Protein AF-A0A934BU70-F1 (afdb_monomer_lite)

pLDDT: mean 71.13, std 19.53, range [36.84, 97.56]

Secondary structure (DSSP, 8-state):
-PPP-TTS-TTS----HHHHHHHHHHHHHHHHTSPPP--PPPPPPPPPPPPPPPP--PPS---TT-EEEESSSSTT-EEEE----------TT--PPTTPPPPGGG-S-------BTTB--------SSS----EEEEEEETTEEEEEEEEBTTTB----B--SSS--EEEEETTEEEEEE-TTS-EEE-S--SS--S-TT-EEEETTEEEE---

Structure (mmCIF, N/CA/C/O backbone):
data_AF-A0A934BU70-F1
#
_entry.id   AF-A0A934BU70-F1
#
loop_
_atom_site.group_PDB
_atom_site.id
_atom_site.type_symbol
_atom_site.label_atom_id
_atom_site.label_alt_id
_atom_site.label_comp_id
_atom_site.label_asym_id
_atom_site.label_entity_id
_atom_site.label_seq_id
_atom_site.pdbx_PDB_ins_code
_atom_site.Cartn_x
_atom_site.Cartn_y
_atom_site.Cartn_z
_atom_site.occupancy
_atom_site.B_iso_or_equiv
_atom_site.auth_seq_id
_atom_site.auth_comp_id
_atom_site.auth_asym_id
_atom_site.auth_atom_id
_atom_site.pdbx_PDB_model_num
ATOM 1 N N . MET A 1 1 ? -23.157 -52.754 123.902 1.00 48.50 1 MET A N 1
ATOM 2 C CA . MET A 1 1 ? -23.841 -51.698 123.124 1.00 48.50 1 MET A CA 1
ATOM 3 C C . MET A 1 1 ? -25.333 -51.901 123.341 1.00 48.50 1 MET A C 1
ATOM 5 O O . MET A 1 1 ? -25.738 -53.049 123.199 1.00 48.50 1 MET A O 1
ATOM 9 N N . PRO A 1 2 ? -26.125 -50.909 123.784 1.00 49.31 2 PRO A N 1
ATOM 10 C CA . PRO A 1 2 ? -27.533 -51.156 124.077 1.00 49.31 2 PRO A CA 1
ATOM 11 C C . PRO A 1 2 ? -28.266 -51.470 122.770 1.00 49.31 2 PRO A C 1
ATOM 13 O O . PRO A 1 2 ? -28.203 -50.696 121.817 1.00 49.31 2 PRO A O 1
ATOM 16 N N . THR A 1 3 ? -28.888 -52.643 122.715 1.00 53.25 3 THR A N 1
ATOM 17 C CA . THR A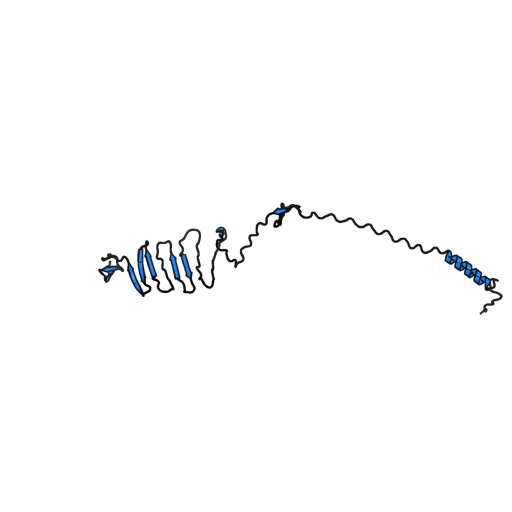 1 3 ? -29.721 -53.118 121.609 1.00 53.25 3 THR A CA 1
ATOM 18 C C . THR A 1 3 ? -31.049 -52.365 121.606 1.00 53.25 3 THR A C 1
ATOM 20 O O . THR A 1 3 ? -31.618 -52.121 122.666 1.00 53.25 3 THR A O 1
ATOM 23 N N . PHE A 1 4 ? -31.536 -51.997 120.422 1.00 52.88 4 PHE A N 1
ATOM 24 C CA . PHE A 1 4 ? -32.825 -51.330 120.231 1.00 52.88 4 PHE A CA 1
ATOM 25 C C . PHE A 1 4 ? -33.972 -52.188 120.805 1.00 52.88 4 PHE A C 1
ATOM 27 O O . PHE A 1 4 ? -34.151 -53.326 120.374 1.00 52.88 4 PHE A O 1
ATOM 34 N N . ASP A 1 5 ? -34.727 -51.661 121.776 1.00 60.06 5 ASP A N 1
ATOM 35 C CA . ASP A 1 5 ? -35.934 -52.286 122.339 1.00 60.06 5 ASP A CA 1
ATOM 36 C C . ASP A 1 5 ? -37.175 -51.648 121.699 1.00 60.06 5 ASP A C 1
ATOM 38 O O . ASP A 1 5 ? -37.468 -50.469 121.912 1.00 60.06 5 ASP A O 1
ATOM 42 N N . ALA A 1 6 ? -37.897 -52.431 120.897 1.00 58.25 6 ALA A N 1
ATOM 43 C CA . ALA A 1 6 ? -39.066 -51.973 120.150 1.00 58.25 6 ALA A CA 1
ATOM 44 C C . ALA A 1 6 ? -40.253 -51.567 121.047 1.00 58.25 6 ALA A C 1
ATOM 46 O O . ALA A 1 6 ? -41.116 -50.813 120.599 1.00 58.25 6 ALA A O 1
ATOM 47 N N . ASN A 1 7 ? -40.287 -52.022 122.305 1.00 56.72 7 ASN A N 1
ATOM 48 C CA . ASN A 1 7 ? -41.385 -51.751 123.235 1.00 56.72 7 ASN A CA 1
ATOM 49 C C . ASN A 1 7 ? -41.096 -50.581 124.188 1.00 56.72 7 ASN A C 1
ATOM 51 O O . ASN A 1 7 ? -41.999 -50.134 124.893 1.00 56.72 7 ASN A O 1
ATOM 55 N N . ASN A 1 8 ? -39.862 -50.065 124.204 1.00 59.31 8 ASN A N 1
ATOM 56 C CA . ASN A 1 8 ? -39.480 -48.897 124.995 1.00 59.31 8 ASN A CA 1
ATOM 57 C C . ASN A 1 8 ? -38.472 -48.011 124.239 1.00 59.31 8 ASN A C 1
ATOM 59 O O . ASN A 1 8 ? -37.299 -47.908 124.618 1.00 59.31 8 ASN A O 1
ATOM 63 N N . PRO A 1 9 ? -38.898 -47.376 123.134 1.00 59.12 9 PRO A N 1
ATOM 64 C CA . PRO A 1 9 ? -38.050 -46.428 122.431 1.00 59.12 9 PRO A CA 1
ATOM 65 C C . PRO A 1 9 ? -37.773 -45.238 123.353 1.00 59.12 9 PRO A C 1
ATOM 67 O O . PRO A 1 9 ? -38.682 -44.743 124.014 1.00 59.12 9 PRO A O 1
ATOM 70 N N . GLN A 1 10 ? -36.530 -44.747 123.367 1.00 56.19 10 GLN A N 1
ATOM 71 C CA . GLN A 1 10 ? -35.987 -43.727 124.291 1.00 56.19 10 GLN A CA 1
ATOM 72 C C . GLN A 1 10 ? -36.748 -42.377 124.353 1.00 56.19 10 GLN A C 1
ATOM 74 O O . GLN A 1 10 ? -36.340 -41.482 125.081 1.00 56.19 10 GLN A O 1
ATOM 79 N N . ASN A 1 11 ? -37.856 -42.232 123.620 1.00 55.94 11 ASN A N 1
ATOM 80 C CA . ASN A 1 11 ? -38.754 -41.077 123.609 1.00 55.94 11 ASN A CA 1
ATOM 81 C C . ASN A 1 11 ? -40.244 -41.445 123.821 1.00 55.94 11 ASN A C 1
ATOM 83 O O . ASN A 1 11 ? -41.129 -40.681 123.441 1.00 55.94 11 ASN A O 1
ATOM 87 N N . ASN A 1 12 ? -40.539 -42.602 124.430 1.00 59.94 12 ASN A N 1
ATOM 88 C CA . ASN A 1 12 ? -41.881 -43.009 124.879 1.00 59.94 12 ASN A CA 1
ATOM 89 C C . ASN A 1 12 ? -42.951 -43.150 123.772 1.00 59.94 12 ASN A C 1
ATOM 91 O O . ASN A 1 12 ? -44.147 -43.106 124.057 1.00 59.94 12 ASN A O 1
ATOM 95 N N . ARG A 1 13 ? -42.548 -43.315 122.505 1.00 62.56 13 ARG A N 1
ATOM 96 C CA . ARG A 1 13 ? -43.463 -43.429 121.358 1.00 62.56 13 ARG A CA 1
ATOM 97 C C . ARG A 1 13 ? -43.111 -44.657 120.524 1.00 62.56 13 ARG A C 1
ATOM 99 O O . ARG A 1 13 ? -42.085 -44.653 119.848 1.00 62.56 13 ARG A O 1
ATOM 106 N N . VAL A 1 14 ? -43.925 -45.709 120.625 1.00 65.56 14 VAL A N 1
ATOM 107 C CA . VAL A 1 14 ? -43.749 -46.956 119.863 1.00 65.56 14 VAL A CA 1
ATOM 108 C C . VAL A 1 14 ? -43.782 -46.631 118.370 1.00 65.56 14 VAL A C 1
ATOM 110 O O . VAL A 1 14 ? -44.645 -45.886 117.908 1.00 65.56 14 VAL A O 1
ATOM 113 N N . VAL A 1 15 ? -42.811 -47.153 117.618 1.00 69.88 15 VAL A N 1
ATOM 114 C CA . VAL A 1 15 ? -42.796 -47.045 116.153 1.00 69.88 15 VAL A CA 1
ATOM 115 C C . VAL A 1 15 ? -43.695 -48.150 115.608 1.00 69.88 15 VAL A C 1
ATOM 117 O O . VAL A 1 15 ? -43.225 -49.209 115.197 1.00 69.88 15 VAL A O 1
ATOM 120 N N . ASP A 1 16 ? -45.001 -47.931 115.691 1.00 75.56 16 ASP A N 1
ATOM 121 C CA . ASP A 1 16 ? -46.013 -48.818 115.126 1.00 75.56 16 ASP A CA 1
ATOM 122 C C . ASP A 1 16 ? -46.415 -48.386 113.701 1.00 75.56 16 ASP A C 1
ATOM 124 O O . ASP A 1 16 ? -45.910 -47.410 113.131 1.00 75.56 16 ASP A O 1
ATOM 128 N N . ALA A 1 17 ? -47.292 -49.172 113.073 1.00 80.69 17 ALA A N 1
ATOM 129 C CA . ALA A 1 17 ? -47.738 -48.916 111.706 1.00 80.69 17 ALA A CA 1
ATOM 130 C C . ALA A 1 17 ? -48.518 -47.595 111.573 1.00 80.69 17 ALA A C 1
ATOM 132 O O . ALA A 1 17 ? -48.503 -46.990 110.497 1.00 80.69 17 ALA A O 1
ATOM 133 N N . ASP A 1 18 ? -49.164 -47.144 112.648 1.00 82.19 18 ASP A N 1
ATOM 134 C CA . ASP A 1 18 ? -49.956 -45.915 112.666 1.00 82.19 18 ASP A CA 1
ATOM 135 C C . ASP A 1 18 ? -49.037 -44.694 112.772 1.00 82.19 18 ASP A C 1
ATOM 137 O O . ASP A 1 18 ? -49.160 -43.756 111.984 1.00 82.19 18 ASP A O 1
ATOM 141 N N . PHE A 1 19 ? -48.003 -44.767 113.616 1.00 82.81 19 PHE A N 1
ATOM 142 C CA . PHE A 1 19 ? -46.932 -43.775 113.682 1.00 82.81 19 PHE A CA 1
ATOM 143 C C . PHE A 1 19 ? -46.279 -43.546 112.313 1.00 82.81 19 PHE A C 1
ATOM 145 O O . PHE A 1 19 ? -46.069 -42.401 111.900 1.00 82.81 19 PHE A O 1
ATOM 152 N N . LEU A 1 20 ? -45.941 -44.626 111.605 1.00 84.62 20 LEU A N 1
ATOM 153 C CA . LEU A 1 20 ? -45.290 -44.534 110.297 1.00 84.62 20 LEU A CA 1
ATOM 154 C C . LEU A 1 20 ? -46.237 -43.984 109.225 1.00 84.62 20 LEU A C 1
ATOM 156 O O . LEU A 1 20 ? -45.798 -43.198 108.383 1.00 84.62 20 LEU A O 1
ATOM 160 N N . ARG A 1 21 ? -47.529 -44.334 109.276 1.00 86.81 21 ARG A N 1
ATOM 161 C CA . ARG A 1 21 ? -48.552 -43.751 108.394 1.00 86.81 21 ARG A CA 1
ATOM 162 C C . ARG A 1 21 ? -48.714 -42.254 108.617 1.00 86.81 21 ARG A C 1
ATOM 164 O O . ARG A 1 21 ? -48.755 -41.510 107.640 1.00 86.81 21 ARG A O 1
ATOM 171 N N . ASP A 1 22 ? -48.725 -41.801 109.864 1.00 89.00 22 ASP A N 1
ATOM 172 C CA . ASP A 1 22 ? -48.818 -40.375 110.176 1.00 89.00 22 ASP A CA 1
ATOM 173 C C . ASP A 1 22 ? -47.596 -39.603 109.674 1.00 89.00 22 ASP A C 1
ATOM 175 O O . ASP A 1 22 ? -47.733 -38.533 109.079 1.00 89.00 22 ASP A O 1
ATOM 179 N N . GLN A 1 23 ? -46.389 -40.154 109.849 1.00 90.38 23 GLN A N 1
ATOM 180 C CA . GLN A 1 23 ? -45.173 -39.547 109.300 1.00 90.38 23 GLN A CA 1
ATOM 181 C C . GLN A 1 23 ? -45.192 -39.499 107.767 1.00 90.38 23 GLN A C 1
ATOM 183 O O . GLN A 1 23 ? -44.801 -38.483 107.189 1.00 90.38 23 GLN A O 1
ATOM 188 N N . LEU A 1 24 ? -45.683 -40.555 107.110 1.00 92.19 24 LEU A N 1
ATOM 189 C CA . LEU A 1 24 ? -45.812 -40.605 105.655 1.00 92.19 24 LEU A CA 1
ATOM 190 C C . LEU A 1 24 ? -46.811 -39.560 105.142 1.00 92.19 24 LEU A C 1
ATOM 192 O O . LEU A 1 24 ? -46.517 -38.852 104.182 1.00 92.19 24 LEU A O 1
ATOM 196 N N . ASN A 1 25 ? -47.947 -39.397 105.822 1.00 93.06 25 ASN A N 1
ATOM 197 C CA . ASN A 1 25 ? -48.949 -38.389 105.480 1.00 93.06 25 ASN A CA 1
ATOM 198 C C . ASN A 1 25 ? -48.407 -36.964 105.661 1.00 93.06 25 ASN A C 1
ATOM 200 O O . ASN A 1 25 ? -48.608 -36.108 104.801 1.00 93.06 25 ASN A O 1
ATOM 204 N N . VAL A 1 26 ? -47.666 -36.711 106.745 1.00 93.00 26 VAL A N 1
ATOM 205 C CA . VAL A 1 26 ? -46.997 -35.419 106.969 1.00 93.00 26 VAL A CA 1
ATOM 206 C C . VAL A 1 26 ? -45.956 -35.138 105.886 1.00 93.00 26 VAL A C 1
ATOM 208 O O . VAL A 1 26 ? -45.837 -33.997 105.440 1.00 93.00 26 VAL A O 1
ATOM 211 N N . LEU A 1 27 ? -45.199 -36.148 105.456 1.00 93.06 27 LEU A N 1
ATOM 212 C CA . LEU A 1 27 ? -44.196 -35.987 104.408 1.00 93.06 27 LEU A CA 1
ATOM 213 C C . LEU A 1 27 ? -44.841 -35.717 103.046 1.00 93.06 27 LEU A C 1
ATOM 215 O O . LEU A 1 27 ? -44.422 -34.784 102.367 1.00 93.06 27 LEU A O 1
ATOM 219 N N . ASN A 1 28 ? -45.882 -36.468 102.684 1.00 93.19 28 ASN A N 1
ATOM 220 C CA . ASN A 1 28 ? -46.616 -36.263 101.435 1.00 93.19 28 ASN A CA 1
ATOM 221 C C . ASN A 1 28 ? -47.230 -34.862 101.380 1.00 93.19 28 ASN A C 1
ATOM 223 O O . ASN A 1 28 ? -46.996 -34.138 100.421 1.00 93.19 28 ASN A O 1
ATOM 227 N N . ASN A 1 29 ? -47.866 -34.409 102.466 1.00 91.69 29 ASN A N 1
ATOM 228 C CA . ASN A 1 29 ? -48.390 -33.044 102.546 1.00 91.69 29 ASN A CA 1
ATOM 229 C C . ASN A 1 29 ? -47.293 -31.978 102.398 1.00 91.69 29 ASN A C 1
ATOM 231 O O . ASN A 1 29 ? -47.532 -30.921 101.819 1.00 91.69 29 ASN A O 1
ATOM 235 N N . LYS A 1 30 ? -46.082 -32.227 102.918 1.00 91.81 30 LYS A N 1
ATOM 236 C CA . LYS A 1 30 ? -44.945 -31.315 102.728 1.00 91.81 30 LYS A CA 1
ATOM 237 C C . LYS A 1 30 ? -44.453 -31.305 101.288 1.00 91.81 30 LYS A C 1
ATOM 239 O O . LYS A 1 30 ? -44.083 -30.237 100.826 1.00 91.81 30 LYS A O 1
ATOM 244 N N . ILE A 1 31 ? -44.437 -32.457 100.618 1.00 86.94 31 ILE A N 1
ATOM 245 C CA . ILE A 1 31 ? -44.047 -32.591 99.209 1.00 86.94 31 ILE A CA 1
ATOM 246 C C . ILE A 1 31 ? -45.063 -31.881 98.311 1.00 86.94 31 ILE A C 1
ATOM 248 O O . ILE A 1 31 ? -44.659 -31.091 97.463 1.00 86.94 31 ILE A O 1
ATOM 252 N N . ASP A 1 32 ? -46.358 -32.076 98.556 1.00 87.44 32 ASP A N 1
ATOM 253 C CA . ASP A 1 32 ? -47.439 -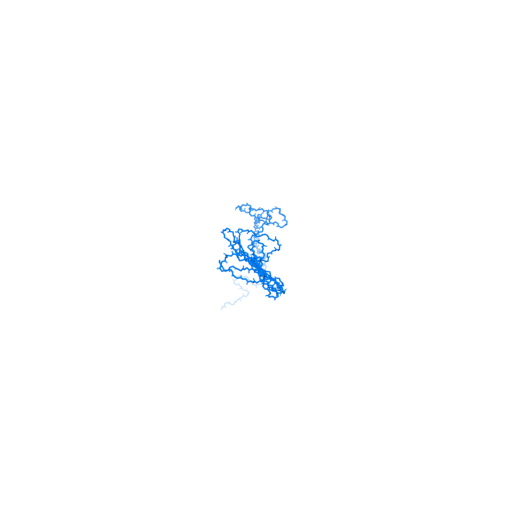31.425 97.806 1.00 87.44 32 ASP A CA 1
ATOM 254 C C . ASP A 1 32 ? -47.463 -29.904 98.023 1.00 87.44 32 ASP A C 1
ATOM 256 O O . ASP A 1 32 ? -47.890 -29.146 97.154 1.00 87.44 32 ASP A O 1
ATOM 260 N N . ALA A 1 33 ? -46.970 -29.445 99.178 1.00 85.50 33 ALA A N 1
ATOM 261 C CA . ALA A 1 33 ? -46.814 -28.030 99.492 1.00 85.50 33 ALA A CA 1
ATOM 262 C C . ALA A 1 33 ? -45.542 -27.396 98.899 1.00 85.50 33 ALA A C 1
ATOM 264 O O . ALA A 1 33 ? -45.385 -26.179 99.018 1.00 85.50 33 ALA A O 1
ATOM 265 N N . ILE A 1 34 ? -44.635 -28.166 98.278 1.00 81.62 34 ILE A N 1
ATOM 266 C CA . ILE A 1 34 ? -43.500 -27.590 97.545 1.00 81.62 34 ILE A CA 1
ATOM 267 C C . ILE A 1 34 ? -44.067 -26.942 96.274 1.00 81.62 34 ILE A C 1
ATOM 269 O O . ILE A 1 34 ? -44.572 -27.655 95.404 1.00 81.62 34 ILE A O 1
ATOM 273 N N . PRO A 1 35 ? -43.990 -25.606 96.123 1.00 77.88 35 PRO A N 1
ATOM 274 C CA . PRO A 1 35 ? -44.424 -24.956 94.897 1.00 77.88 35 PRO A CA 1
ATOM 275 C C . PRO A 1 35 ? -43.594 -25.501 93.736 1.00 77.88 35 PRO A C 1
ATOM 277 O O . PRO A 1 35 ? -42.376 -25.646 93.868 1.00 77.88 35 PRO A O 1
ATOM 280 N N . ALA A 1 36 ? -44.234 -25.788 92.600 1.00 72.62 36 ALA A N 1
ATOM 281 C CA . ALA A 1 36 ? -43.515 -26.165 91.387 1.00 72.62 36 ALA A CA 1
ATOM 282 C C . ALA A 1 36 ? -42.365 -25.167 91.138 1.00 72.62 36 ALA A C 1
ATOM 284 O O . ALA A 1 36 ? -42.565 -23.965 91.360 1.00 72.62 36 ALA A O 1
ATOM 285 N N . PRO A 1 37 ? -41.170 -25.620 90.703 1.00 63.69 37 PRO A N 1
ATOM 286 C CA . PRO A 1 37 ? -40.080 -24.704 90.409 1.00 63.69 37 PRO A CA 1
ATOM 287 C C . PRO A 1 37 ? -40.596 -23.678 89.404 1.00 63.69 37 PRO A C 1
ATOM 289 O O . PRO A 1 37 ? -41.002 -24.034 88.298 1.00 63.69 37 PRO A O 1
ATOM 292 N N . GLN A 1 38 ? -40.623 -22.406 89.804 1.00 67.94 38 GLN A N 1
ATOM 293 C CA . GLN A 1 38 ? -40.915 -21.321 88.882 1.00 67.94 38 GLN A CA 1
ATOM 294 C C . GLN A 1 38 ? -39.716 -21.221 87.943 1.00 67.94 38 GLN A C 1
ATOM 296 O O . GLN A 1 38 ? -38.754 -20.505 88.212 1.00 67.94 38 GLN A O 1
ATOM 301 N N . GLN A 1 39 ? -39.734 -22.007 86.866 1.00 63.69 39 GLN A N 1
ATOM 302 C CA . GLN A 1 39 ? -38.841 -21.796 85.742 1.00 63.69 39 GLN A CA 1
ATOM 303 C C . GLN A 1 39 ? -39.110 -20.368 85.279 1.00 63.69 39 GLN A C 1
ATOM 305 O O . GLN A 1 39 ? -40.206 -20.073 84.802 1.00 63.69 39 GLN A O 1
ATOM 310 N N . GLY A 1 40 ? -38.149 -19.471 85.520 1.00 68.25 40 GLY A N 1
ATOM 311 C CA . GLY A 1 40 ? -38.259 -18.085 85.086 1.00 68.25 40 GLY A CA 1
ATOM 312 C C . GLY A 1 40 ? -38.670 -18.075 83.620 1.00 68.25 40 GLY A C 1
ATOM 313 O O . GLY A 1 40 ? -38.127 -18.853 82.829 1.00 68.25 40 GLY A O 1
ATOM 314 N N . VAL A 1 41 ? -39.674 -17.265 83.279 1.00 76.75 41 VAL A N 1
ATOM 315 C CA . VAL A 1 41 ? -40.076 -17.106 81.881 1.00 76.75 41 VAL A CA 1
ATOM 316 C C . VAL A 1 41 ? -38.813 -16.806 81.064 1.00 76.75 41 VAL A C 1
ATOM 318 O O . VAL A 1 41 ? -38.006 -15.980 81.504 1.00 76.75 41 VAL A O 1
ATOM 321 N N . PRO A 1 42 ? -38.568 -17.505 79.938 1.00 79.50 42 PRO A N 1
ATOM 322 C CA . PRO A 1 42 ? -37.475 -17.148 79.046 1.00 79.50 42 PRO A CA 1
ATOM 323 C C . PRO A 1 42 ? -37.524 -15.643 78.784 1.00 79.50 42 PRO A C 1
ATOM 325 O O . PRO A 1 42 ? -38.603 -15.112 78.521 1.00 79.50 42 PRO A O 1
ATOM 328 N N . GLY A 1 43 ? -36.382 -14.961 78.917 1.00 79.19 43 GLY A N 1
ATOM 329 C CA . GLY A 1 43 ? -36.312 -13.525 78.656 1.00 79.19 43 GLY A CA 1
ATOM 330 C C . GLY A 1 43 ? -36.878 -13.211 77.273 1.00 79.19 43 GLY A C 1
ATOM 331 O O . GLY A 1 43 ? -36.746 -14.025 76.353 1.00 79.19 43 GLY A O 1
ATOM 332 N N . GLU A 1 44 ? -37.537 -12.061 77.137 1.00 84.38 44 GLU A N 1
ATOM 333 C CA . GLU A 1 44 ? -38.083 -11.639 75.850 1.00 84.38 44 GLU A CA 1
ATOM 334 C C . GLU A 1 44 ? -36.983 -11.686 74.787 1.00 84.38 44 GLU A C 1
ATOM 336 O O . GLU A 1 44 ? -35.832 -11.302 75.022 1.00 84.38 44 GLU A O 1
ATOM 341 N N . LYS A 1 45 ? -37.327 -12.225 73.615 1.00 83.06 45 LYS A N 1
ATOM 342 C CA . LYS A 1 45 ? -36.430 -12.207 72.464 1.00 83.06 45 LYS A CA 1
ATOM 343 C C . LYS A 1 45 ? -36.085 -10.744 72.197 1.00 83.06 45 LYS A C 1
ATOM 345 O O . LYS A 1 45 ? -36.996 -9.956 71.979 1.00 83.06 45 LYS A O 1
ATOM 350 N N . GLY A 1 46 ? -34.793 -10.411 72.209 1.00 81.69 46 GLY A N 1
ATOM 351 C CA . GLY A 1 46 ? -34.345 -9.056 71.897 1.00 81.69 46 GLY A CA 1
ATOM 352 C C . GLY A 1 46 ? -34.932 -8.577 70.569 1.00 81.69 46 GLY A C 1
ATOM 353 O O . GLY A 1 46 ? -35.096 -9.378 69.639 1.00 81.69 46 GLY A O 1
ATOM 354 N N . ASP A 1 47 ? -35.263 -7.288 70.508 1.00 85.19 47 ASP A N 1
ATOM 355 C CA . ASP A 1 47 ? -35.845 -6.674 69.321 1.00 85.19 47 ASP A CA 1
ATOM 356 C C . ASP A 1 47 ? -34.994 -6.973 68.084 1.00 85.19 47 ASP A C 1
ATOM 358 O O . ASP A 1 47 ? -33.761 -7.054 68.129 1.00 85.19 47 ASP A O 1
ATOM 362 N N . THR A 1 48 ? -35.668 -7.176 66.953 1.00 84.00 48 THR A N 1
ATOM 363 C CA . THR A 1 48 ? -34.964 -7.296 65.675 1.00 84.00 48 THR A CA 1
ATOM 364 C C . THR A 1 48 ? -34.290 -5.957 65.410 1.00 84.00 48 THR A C 1
ATOM 366 O O . THR A 1 48 ? -34.972 -4.938 65.400 1.00 84.00 48 THR A O 1
ATOM 369 N N . GLY A 1 49 ? -32.966 -5.958 65.232 1.00 84.06 49 GLY A N 1
ATOM 370 C CA . GLY A 1 49 ? -32.226 -4.732 64.943 1.00 84.06 49 GLY A CA 1
ATOM 371 C C . GLY A 1 49 ? -32.786 -4.012 63.716 1.00 84.06 49 GLY A C 1
ATOM 372 O O . GLY A 1 49 ? -33.316 -4.656 62.805 1.00 84.06 49 GLY A O 1
ATOM 373 N N . ASP A 1 50 ? -32.664 -2.685 63.705 1.00 87.12 50 ASP A N 1
ATOM 374 C CA . ASP A 1 50 ? -33.154 -1.854 62.609 1.00 87.12 50 ASP A CA 1
ATOM 375 C C . ASP A 1 50 ? -32.612 -2.342 61.261 1.00 87.12 50 ASP A C 1
ATOM 377 O O . ASP A 1 50 ? -31.432 -2.683 61.116 1.00 87.12 50 ASP A O 1
ATOM 381 N N . ALA A 1 51 ? -33.482 -2.368 60.251 1.00 82.94 51 ALA A N 1
ATOM 382 C CA . ALA A 1 51 ? -33.052 -2.636 58.889 1.00 82.94 51 ALA A CA 1
ATOM 383 C C . ALA A 1 51 ? -32.026 -1.575 58.459 1.00 82.94 51 ALA A C 1
ATOM 385 O O . ALA A 1 51 ? -32.220 -0.379 58.684 1.00 82.94 51 ALA A O 1
ATOM 386 N N . GLY A 1 52 ? -30.936 -2.010 57.821 1.00 81.81 52 GLY A N 1
ATOM 387 C CA . GLY A 1 52 ? -29.953 -1.089 57.255 1.00 81.81 52 GLY A CA 1
ATOM 388 C C . GLY A 1 52 ? -30.600 -0.124 56.257 1.00 81.81 52 GLY A C 1
ATOM 389 O O . GLY A 1 52 ? -31.578 -0.473 55.591 1.00 81.81 52 GLY A O 1
ATOM 390 N N . GLN A 1 53 ? -30.056 1.091 56.144 1.00 83.19 53 GLN A N 1
ATOM 391 C CA . GLN A 1 53 ? -30.564 2.057 55.170 1.00 83.19 53 GLN A CA 1
ATOM 392 C C . GLN A 1 53 ? -30.467 1.490 53.741 1.00 83.19 53 GLN A C 1
ATOM 394 O O . GLN A 1 53 ? -29.446 0.884 53.399 1.00 83.19 53 GLN A O 1
ATOM 399 N N . PRO A 1 54 ? -31.495 1.683 52.893 1.00 81.06 54 PRO A N 1
ATOM 400 C CA . PRO A 1 54 ? -31.425 1.305 51.488 1.00 81.06 54 PRO A CA 1
ATOM 401 C C . PRO A 1 54 ? -30.224 1.960 50.796 1.00 81.06 54 PRO A C 1
ATOM 403 O O . PRO A 1 54 ? -29.952 3.143 50.996 1.00 81.06 54 PRO A O 1
ATOM 406 N N . GLY A 1 55 ? -29.509 1.198 49.965 1.00 80.12 55 GLY A N 1
ATOM 407 C CA . GLY A 1 55 ? -28.442 1.751 49.131 1.00 80.12 55 GLY A CA 1
ATOM 408 C C . GLY A 1 55 ? -28.979 2.752 48.100 1.00 80.12 55 GLY A C 1
ATOM 409 O O . GLY A 1 55 ? -30.134 2.669 47.691 1.00 80.12 55 GLY A O 1
ATOM 410 N N . VAL A 1 56 ? -28.117 3.667 47.640 1.00 81.69 56 VAL A N 1
ATOM 411 C CA . VAL A 1 56 ? -28.457 4.768 46.708 1.00 81.69 56 VAL A CA 1
ATOM 412 C C . VAL A 1 56 ? -28.948 4.274 45.330 1.00 81.69 56 VAL A C 1
ATOM 414 O O . VAL A 1 56 ? -29.623 5.007 44.615 1.00 81.69 56 VAL A O 1
ATOM 417 N N . GLY A 1 57 ? -28.701 3.008 44.980 1.00 83.56 57 GLY A N 1
ATOM 418 C CA . GLY A 1 57 ? -29.202 2.397 43.747 1.00 83.56 57 GLY A CA 1
ATOM 419 C C . GLY A 1 57 ? -28.571 2.972 42.473 1.00 83.56 57 GLY A C 1
ATOM 420 O O . GLY A 1 57 ? -27.578 3.693 42.515 1.00 83.56 57 GLY A O 1
ATOM 421 N N . VAL A 1 58 ? -29.132 2.599 41.324 1.00 87.75 58 VAL A N 1
ATOM 422 C CA . VAL A 1 58 ? -28.743 3.095 39.993 1.00 87.75 58 VAL A CA 1
ATOM 423 C C . VAL A 1 58 ? -29.729 4.193 39.567 1.00 87.75 58 VAL A C 1
ATOM 425 O O . VAL A 1 58 ? -30.927 4.015 39.809 1.00 87.75 58 VAL A O 1
ATOM 428 N N . PRO A 1 59 ? -29.286 5.295 38.924 1.00 88.38 59 PRO A N 1
ATOM 429 C CA . PRO A 1 59 ? -30.198 6.309 38.399 1.00 88.38 59 PRO A CA 1
ATOM 430 C C . PRO A 1 59 ? -31.269 5.714 37.481 1.00 88.38 59 PRO A C 1
ATOM 432 O O . PRO A 1 59 ? -30.974 4.909 36.595 1.00 88.38 59 PRO A O 1
ATOM 435 N N . SER A 1 60 ? -32.519 6.137 37.667 1.00 88.50 60 SER A N 1
ATOM 436 C CA . SER A 1 60 ? -33.623 5.745 36.792 1.00 88.50 60 SER A CA 1
ATOM 437 C C . SER A 1 60 ? -33.410 6.247 35.354 1.00 88.50 60 SER A C 1
ATOM 439 O O . SER A 1 60 ? -32.759 7.264 35.120 1.00 88.50 60 SER A O 1
ATOM 441 N N . GLY A 1 61 ? -33.962 5.522 34.375 1.00 91.88 61 GLY A N 1
ATOM 442 C CA . GLY A 1 61 ? -33.798 5.814 32.947 1.00 91.88 61 GLY A CA 1
ATOM 443 C C . GLY A 1 61 ? -32.795 4.883 32.262 1.00 91.88 61 GLY A C 1
ATOM 444 O O . GLY A 1 61 ? -32.671 3.725 32.651 1.00 91.88 61 GLY A O 1
ATOM 445 N N . GLY A 1 62 ? -32.117 5.401 31.233 1.00 90.62 62 GLY A N 1
ATOM 446 C CA . GLY A 1 62 ? -31.186 4.646 30.393 1.00 90.62 62 GLY A CA 1
ATOM 447 C C . GLY A 1 62 ? -31.885 3.832 29.302 1.00 90.62 62 GLY A C 1
ATOM 448 O O . GLY A 1 62 ? -32.900 3.175 29.535 1.00 90.62 62 GLY A O 1
ATOM 449 N N . ALA A 1 63 ? -31.345 3.880 28.089 1.00 94.06 63 ALA A N 1
ATOM 450 C CA . ALA A 1 63 ? -31.730 2.986 27.003 1.00 94.06 63 ALA A CA 1
ATOM 451 C C . ALA A 1 63 ? -30.860 1.718 27.003 1.00 94.06 63 ALA A C 1
ATOM 453 O O . ALA A 1 63 ? -29.744 1.699 27.528 1.00 94.06 63 ALA A O 1
ATOM 454 N N . VAL A 1 64 ? -31.355 0.649 26.371 1.00 92.56 64 VAL A N 1
ATOM 455 C CA . VAL A 1 64 ? -30.566 -0.573 26.148 1.00 92.56 64 VAL A CA 1
ATOM 456 C C . VAL A 1 64 ? -29.274 -0.213 25.409 1.00 92.56 64 VAL A C 1
ATOM 458 O O . VAL A 1 64 ? -29.320 0.402 24.348 1.00 92.56 64 VAL A O 1
ATOM 461 N N . GLY A 1 65 ? -28.131 -0.616 25.968 1.00 89.12 65 GLY A N 1
ATOM 462 C CA . GLY A 1 65 ? -26.804 -0.349 25.404 1.00 89.12 65 GLY A CA 1
ATOM 463 C C . GLY A 1 65 ? -26.106 0.900 25.951 1.00 89.12 65 GLY A C 1
ATOM 464 O O . GLY A 1 65 ? -24.925 1.082 25.666 1.00 89.12 65 GLY A O 1
ATOM 465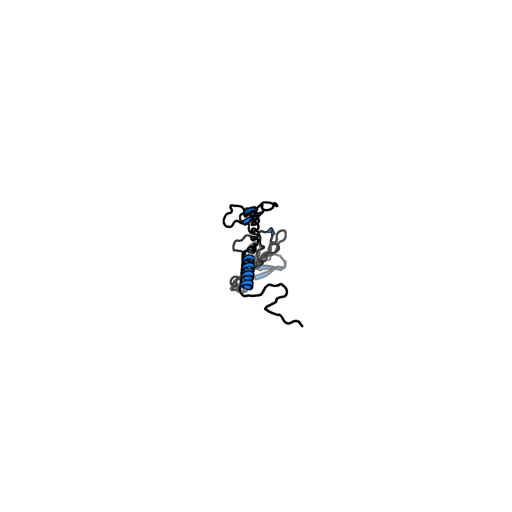 N N . GLN A 1 66 ? -26.781 1.721 26.760 1.00 94.50 66 GLN A N 1
ATOM 466 C CA . GLN A 1 66 ? -26.140 2.832 27.467 1.00 94.50 66 GLN A CA 1
ATOM 467 C C . GLN A 1 66 ? -25.372 2.349 28.701 1.00 94.50 66 GLN A C 1
ATOM 469 O O . GLN A 1 66 ? -25.677 1.306 29.283 1.00 94.50 66 GLN A O 1
ATOM 474 N N . VAL A 1 67 ? -24.370 3.127 29.105 1.00 92.62 67 VAL A N 1
ATOM 475 C CA . VAL A 1 67 ? -23.529 2.861 30.281 1.00 92.62 67 VAL A CA 1
ATOM 476 C C . VAL A 1 67 ? -23.584 4.037 31.254 1.00 92.62 67 VAL A C 1
ATOM 478 O O . VAL A 1 67 ? -23.818 5.174 30.845 1.00 92.62 67 VAL A O 1
ATOM 481 N N . LEU A 1 68 ? -23.368 3.777 32.546 1.00 92.94 68 LEU A N 1
ATOM 482 C CA . LEU A 1 68 ? -23.222 4.840 33.543 1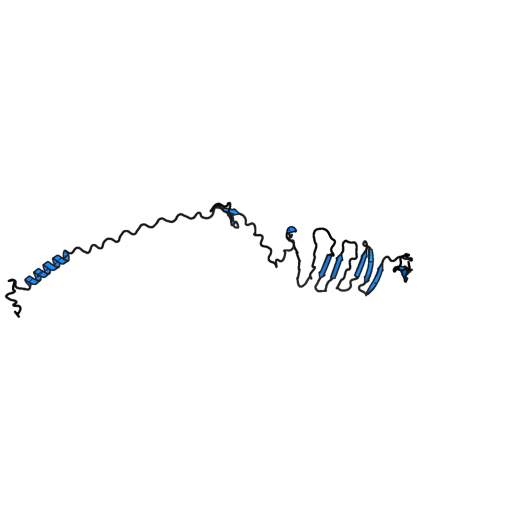.00 92.94 68 LEU A CA 1
ATOM 483 C C . LEU A 1 68 ? -21.815 5.437 33.471 1.00 92.94 68 LEU A C 1
ATOM 485 O O . LEU A 1 68 ? -20.824 4.719 33.609 1.00 92.94 68 LEU A O 1
ATOM 489 N N . ALA A 1 69 ? -21.737 6.755 33.327 1.00 92.69 69 ALA A N 1
ATOM 490 C CA . ALA A 1 69 ? -20.510 7.529 33.476 1.00 92.69 69 ALA A CA 1
ATOM 491 C C . ALA A 1 69 ? -20.647 8.509 34.647 1.00 92.69 69 ALA A C 1
ATOM 493 O O . ALA A 1 69 ? -21.747 8.970 34.951 1.00 92.69 69 ALA A O 1
ATOM 494 N N . LYS A 1 70 ? -19.531 8.849 35.306 1.00 93.06 70 LYS A N 1
ATOM 495 C CA . LYS A 1 70 ? -19.505 9.935 36.298 1.00 93.06 70 LYS A CA 1
ATOM 496 C C . LYS A 1 70 ? -19.924 11.241 35.620 1.00 93.06 70 LYS A C 1
ATOM 498 O O . LYS A 1 70 ? -19.312 11.632 34.628 1.00 93.06 70 LYS A O 1
ATOM 503 N N . ALA A 1 71 ? -20.920 11.918 36.181 1.00 91.69 71 ALA A N 1
ATOM 504 C CA . ALA A 1 71 ? -21.297 13.262 35.749 1.00 91.69 71 ALA A CA 1
ATOM 505 C C . ALA A 1 71 ? -20.373 14.323 36.363 1.00 91.69 71 ALA A C 1
ATOM 507 O O . ALA A 1 71 ? -20.086 15.343 35.738 1.00 91.69 71 ALA A O 1
ATOM 508 N N . SER A 1 72 ? -19.851 14.052 37.564 1.00 93.00 72 SER A N 1
ATOM 509 C CA . SER A 1 72 ? -18.876 14.904 38.242 1.00 93.00 72 SER A CA 1
ATOM 510 C C . SER A 1 72 ? -17.936 14.114 39.163 1.00 93.00 72 SER A C 1
ATOM 512 O O . SER A 1 72 ? -17.985 12.885 39.267 1.00 93.00 72 SER A O 1
ATOM 514 N N . GLY A 1 73 ? -17.049 14.836 39.853 1.00 93.81 73 GLY A N 1
ATOM 515 C CA . GLY A 1 73 ? -16.200 14.280 40.908 1.00 93.81 73 GLY A CA 1
ATOM 516 C C . GLY A 1 73 ? -16.963 13.875 42.174 1.00 93.81 73 GLY A C 1
ATOM 517 O O . GLY A 1 73 ? -16.398 13.167 43.001 1.00 93.81 73 GLY A O 1
ATOM 518 N N . THR A 1 74 ? -18.229 14.273 42.312 1.00 93.94 74 THR A N 1
ATOM 519 C CA . THR A 1 74 ? -19.059 13.983 43.488 1.00 93.94 74 THR A CA 1
ATOM 520 C C . THR A 1 74 ? -19.374 12.489 43.590 1.00 93.94 74 THR A C 1
ATOM 522 O O . THR A 1 74 ? -19.428 11.766 42.585 1.00 93.94 74 THR A O 1
ATOM 525 N N . ASP A 1 75 ? -19.560 12.004 44.815 1.00 91.94 75 ASP A N 1
ATOM 526 C CA . ASP A 1 75 ? -19.967 10.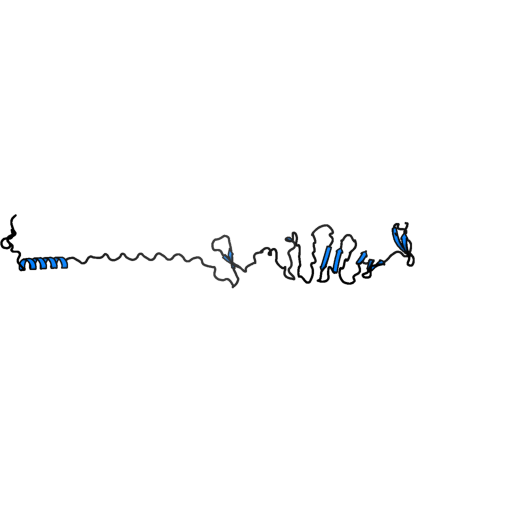624 45.060 1.00 91.94 75 ASP A CA 1
ATOM 527 C C . ASP A 1 75 ? -21.386 10.378 44.544 1.00 91.94 75 ASP A C 1
ATOM 529 O O . ASP A 1 75 ? -22.274 11.215 44.695 1.00 91.94 75 ASP A O 1
ATOM 533 N N . TYR A 1 76 ? -21.580 9.214 43.919 1.00 89.25 76 TYR A N 1
ATOM 534 C CA . TYR A 1 76 ? -22.856 8.749 43.358 1.00 89.25 76 TYR A CA 1
ATOM 535 C C . TYR A 1 76 ? -23.446 9.595 42.210 1.00 89.25 76 TYR A C 1
ATOM 537 O O . TYR A 1 76 ? -24.504 9.251 41.687 1.00 89.25 76 TYR A O 1
ATOM 545 N N . ASP A 1 77 ? -22.751 10.639 41.749 1.00 91.69 77 ASP A N 1
ATOM 546 C CA . ASP A 1 77 ? -23.194 11.481 40.634 1.00 91.69 77 ASP A CA 1
ATOM 547 C C . ASP A 1 77 ? -22.858 10.842 39.276 1.00 91.69 77 ASP A C 1
ATOM 549 O O . ASP A 1 77 ? -21.715 10.876 38.799 1.00 91.69 77 ASP A O 1
ATOM 553 N N . THR A 1 78 ? -23.858 10.200 38.672 1.00 93.62 78 THR A N 1
ATOM 554 C CA . THR A 1 78 ? -23.727 9.424 37.433 1.00 93.62 78 THR A CA 1
ATOM 555 C C . THR A 1 78 ? -24.848 9.745 36.450 1.00 93.62 78 THR A C 1
ATOM 557 O O . THR A 1 78 ? -25.968 10.056 36.852 1.00 93.62 78 THR A O 1
ATOM 560 N N . LEU A 1 79 ? -24.552 9.651 35.152 1.00 93.94 79 LEU A N 1
ATOM 561 C CA . LEU A 1 79 ? -25.530 9.787 34.074 1.00 93.94 79 LEU A CA 1
ATOM 562 C C . LEU A 1 79 ? -25.422 8.637 33.067 1.00 93.94 79 LEU A C 1
ATOM 564 O O . LEU A 1 79 ? -24.373 8.004 32.942 1.00 93.94 79 LEU A O 1
ATOM 568 N N . TRP A 1 80 ? -26.500 8.408 32.322 1.00 94.88 80 TRP A N 1
ATOM 569 C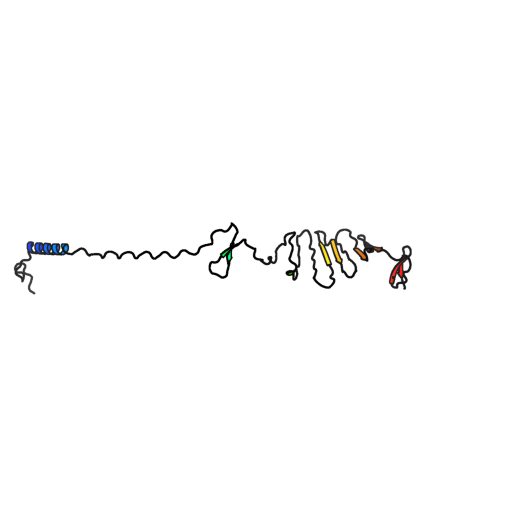 CA . TRP A 1 80 ? -26.518 7.484 31.192 1.00 94.88 80 TRP A CA 1
ATOM 570 C C . TRP A 1 80 ? -25.890 8.130 29.959 1.00 94.88 80 TRP A C 1
ATOM 572 O O . TRP A 1 80 ? -26.309 9.211 29.546 1.00 94.88 80 TRP A O 1
ATOM 582 N N . VAL A 1 81 ? -24.907 7.460 29.361 1.00 93.81 81 VAL A N 1
ATOM 583 C CA . VAL A 1 81 ? -24.259 7.897 28.119 1.00 93.81 81 VAL A CA 1
ATOM 584 C C . VAL A 1 81 ? -24.229 6.775 27.095 1.00 93.81 81 VAL A C 1
ATOM 586 O O . VAL A 1 81 ? -24.158 5.592 27.446 1.00 93.81 81 VAL A O 1
ATOM 589 N N . ASP A 1 82 ? -24.240 7.152 25.818 1.00 92.94 82 ASP A N 1
ATOM 590 C CA . ASP A 1 82 ? -23.893 6.222 24.751 1.00 92.94 82 ASP A CA 1
ATOM 591 C C . ASP A 1 82 ? -22.400 5.883 24.867 1.00 92.94 82 ASP A C 1
ATOM 593 O O . ASP A 1 82 ? -21.573 6.789 25.032 1.00 92.94 82 ASP A O 1
ATOM 597 N N . PRO A 1 83 ? -22.023 4.597 24.805 1.00 86.06 83 PRO A N 1
ATOM 598 C CA . PRO A 1 83 ? -20.628 4.208 24.914 1.00 86.06 83 PRO A CA 1
ATOM 599 C C . PRO A 1 83 ? -19.838 4.766 23.724 1.00 86.06 83 PRO A C 1
ATOM 601 O O . PRO A 1 83 ? -19.991 4.315 22.589 1.00 86.06 83 PRO A O 1
ATOM 604 N N . SER A 1 84 ? -18.950 5.728 23.976 1.00 78.44 84 SER A N 1
ATOM 605 C CA . SER A 1 84 ? -17.906 6.103 23.027 1.00 78.44 84 SER A CA 1
ATOM 606 C C . SER A 1 84 ? -16.740 5.132 23.205 1.00 78.44 84 SER A C 1
ATOM 608 O O . SER A 1 84 ? -16.146 5.021 24.278 1.00 78.44 84 SER A O 1
ATOM 610 N N . GLY A 1 85 ? -16.480 4.333 22.168 1.00 71.62 85 GLY A N 1
ATOM 611 C CA . GLY A 1 85 ? -15.490 3.260 22.209 1.00 71.62 85 GLY A CA 1
ATOM 612 C C . GLY A 1 85 ? -14.132 3.748 22.712 1.00 71.62 85 GLY A C 1
ATOM 613 O O . GLY A 1 85 ? -13.608 4.756 22.238 1.00 71.62 85 GLY A O 1
ATOM 614 N N . GLY A 1 86 ? -13.552 3.013 23.663 1.00 62.41 86 GLY A N 1
ATOM 615 C CA . GLY A 1 86 ? -12.159 3.199 24.041 1.00 62.41 86 GLY A CA 1
ATOM 616 C C . GLY A 1 86 ? -11.295 3.019 22.799 1.00 62.41 86 GLY A C 1
ATOM 617 O O . GLY A 1 86 ? -11.409 2.002 22.113 1.00 62.41 86 GLY A O 1
ATOM 618 N N . GLY A 1 87 ? -10.457 4.012 22.502 1.00 56.34 87 GLY A N 1
ATOM 619 C CA . GLY A 1 87 ? -9.408 3.920 21.494 1.00 56.34 87 GLY A CA 1
ATOM 620 C C . GLY A 1 87 ? -8.380 2.879 21.918 1.00 56.34 87 GLY A C 1
ATOM 621 O O . GLY A 1 87 ? -7.282 3.216 22.348 1.00 56.34 87 GLY A O 1
ATOM 622 N N . GLY A 1 88 ? -8.755 1.603 21.848 1.00 53.19 88 GLY A N 1
ATOM 623 C CA . GLY A 1 88 ? -7.809 0.514 21.854 1.00 53.19 88 GLY A CA 1
ATOM 624 C C . GLY A 1 88 ? -6.944 0.723 20.630 1.00 53.19 88 GLY A C 1
ATOM 625 O O . GLY A 1 88 ? -7.454 0.719 19.508 1.00 53.19 88 GLY A O 1
ATOM 626 N N . ALA A 1 89 ? -5.650 0.955 20.852 1.00 56.81 89 ALA A N 1
ATOM 627 C CA . ALA A 1 89 ? -4.662 0.759 19.811 1.00 56.81 89 ALA A CA 1
ATOM 628 C C . ALA A 1 89 ? -5.041 -0.531 19.080 1.00 56.81 89 ALA A C 1
ATOM 630 O O . ALA A 1 89 ? -5.258 -1.566 19.723 1.00 56.81 89 ALA A O 1
ATOM 631 N N . LEU A 1 90 ? -5.225 -0.433 17.761 1.00 54.44 90 LEU A N 1
ATOM 632 C CA . LEU A 1 90 ? -5.519 -1.600 16.948 1.00 54.44 90 LEU A CA 1
ATOM 633 C C . LEU A 1 90 ? -4.488 -2.671 17.330 1.00 54.44 90 LEU A C 1
ATOM 635 O O . LEU A 1 90 ? -3.302 -2.336 17.434 1.00 54.44 90 LEU A O 1
ATOM 639 N N . PRO A 1 91 ? -4.903 -3.920 17.612 1.00 48.88 91 PRO A N 1
ATOM 640 C CA . PRO A 1 91 ? -3.939 -4.971 17.895 1.00 48.88 91 PRO A CA 1
ATOM 641 C C . PRO A 1 91 ? -2.890 -4.962 16.780 1.00 48.88 91 PRO A C 1
ATOM 643 O O . PRO A 1 91 ? -3.235 -4.716 15.625 1.00 48.88 91 PRO A O 1
ATOM 646 N N . TRP A 1 92 ? -1.624 -5.241 17.105 1.00 50.12 92 TRP A N 1
ATOM 647 C CA . TRP A 1 92 ? -0.484 -5.268 16.163 1.00 50.12 92 TRP A CA 1
ATOM 648 C C . TRP A 1 92 ? -0.717 -6.162 14.917 1.00 50.12 92 TRP A C 1
ATOM 650 O O . TRP A 1 92 ? 0.078 -6.196 13.988 1.00 50.12 92 TRP A O 1
ATOM 660 N N . SER A 1 93 ? -1.842 -6.875 14.870 1.00 51.16 93 SER A N 1
ATOM 661 C CA . SER A 1 93 ? -2.346 -7.645 13.744 1.00 51.16 93 SER A CA 1
ATOM 662 C C . SER A 1 93 ? -3.830 -7.341 13.460 1.00 51.16 93 SER A C 1
ATOM 664 O O . SER A 1 93 ? -4.653 -8.252 13.356 1.00 51.16 93 SER A O 1
ATOM 666 N N . ALA A 1 94 ? -4.220 -6.072 13.357 1.00 51.31 94 ALA A N 1
ATOM 667 C CA . ALA A 1 94 ? -5.521 -5.721 12.799 1.00 51.31 94 ALA A CA 1
ATOM 668 C C . ALA A 1 94 ? -5.425 -5.742 11.272 1.00 51.31 94 ALA A C 1
ATOM 670 O O . ALA A 1 94 ? -4.719 -4.937 10.666 1.00 51.31 94 ALA A O 1
ATOM 671 N N . THR A 1 95 ? -6.166 -6.652 10.640 1.00 52.44 95 THR A N 1
ATOM 672 C CA . THR A 1 95 ? -6.517 -6.483 9.227 1.00 52.44 95 THR A CA 1
ATOM 673 C C . THR A 1 95 ? -7.249 -5.147 9.111 1.00 52.44 95 THR A C 1
ATOM 675 O O . THR A 1 95 ? -8.326 -4.995 9.685 1.00 52.44 95 THR A O 1
ATOM 678 N N . ILE A 1 96 ? -6.656 -4.160 8.434 1.00 57.84 96 ILE A N 1
ATOM 679 C CA . ILE A 1 96 ? -7.336 -2.883 8.200 1.00 57.84 96 ILE A CA 1
ATOM 680 C C . ILE A 1 96 ? -8.494 -3.152 7.228 1.00 57.84 96 ILE A C 1
ATOM 682 O O . ILE A 1 96 ? -8.241 -3.664 6.134 1.00 57.84 96 ILE A O 1
ATOM 686 N N . PRO A 1 97 ? -9.755 -2.843 7.593 1.00 52.84 97 PRO A N 1
ATOM 687 C CA . PRO A 1 97 ? -10.893 -3.059 6.709 1.00 52.84 97 PRO A CA 1
ATOM 688 C C . PRO A 1 97 ? -10.714 -2.313 5.387 1.00 52.84 97 PRO A C 1
ATOM 690 O O . PRO A 1 97 ? -10.251 -1.169 5.366 1.00 52.84 97 PRO A O 1
ATOM 693 N N . ALA A 1 98 ? -11.117 -2.941 4.281 1.00 45.09 98 ALA A N 1
ATOM 694 C CA . ALA A 1 98 ? -11.126 -2.288 2.979 1.00 45.09 98 ALA A CA 1
ATOM 695 C C . ALA A 1 98 ? -11.944 -0.983 3.053 1.00 45.09 98 ALA A C 1
ATOM 697 O O . ALA A 1 98 ? -13.120 -1.003 3.410 1.00 45.09 98 ALA A O 1
ATOM 698 N N . GLY A 1 99 ? -11.306 0.150 2.743 1.00 47.72 99 GLY A N 1
ATOM 699 C CA . GLY A 1 99 ? -11.929 1.478 2.787 1.00 47.72 99 GLY A CA 1
ATOM 700 C C . GLY A 1 99 ? -11.746 2.269 4.090 1.00 47.72 99 GLY A C 1
ATOM 701 O O . GLY A 1 99 ? -12.273 3.375 4.187 1.00 47.72 99 GLY A O 1
ATOM 702 N N . ALA A 1 100 ? -11.000 1.763 5.078 1.00 48.84 100 ALA A N 1
ATOM 703 C CA . ALA A 1 100 ? -10.698 2.531 6.287 1.00 48.84 100 ALA A CA 1
ATOM 704 C C . ALA A 1 100 ? -9.696 3.673 6.021 1.00 48.84 100 ALA A C 1
ATOM 706 O O . ALA A 1 100 ? -8.683 3.494 5.342 1.00 48.84 100 ALA A O 1
ATOM 707 N N . LEU A 1 101 ? -9.967 4.845 6.603 1.00 45.53 101 LEU A N 1
ATOM 708 C CA . LEU A 1 101 ? -9.087 6.016 6.574 1.00 45.53 101 LEU A CA 1
ATOM 709 C C . LEU A 1 101 ? -8.228 6.036 7.850 1.00 45.53 101 LEU A C 1
ATOM 711 O O . LEU A 1 101 ? -8.770 6.034 8.953 1.00 45.53 101 LEU A O 1
ATOM 715 N N . VAL A 1 102 ? -6.897 6.059 7.718 1.00 56.44 102 VAL A N 1
ATOM 716 C CA . VAL A 1 102 ? -5.960 6.156 8.858 1.00 56.44 102 VAL A CA 1
ATOM 717 C C . VAL A 1 102 ? -5.577 7.623 9.084 1.00 56.44 102 VAL A C 1
ATOM 719 O O . VAL A 1 102 ? -5.194 8.313 8.140 1.00 56.44 102 VAL A O 1
ATOM 722 N N . ASN A 1 103 ? -5.682 8.112 10.327 1.00 47.69 103 ASN A N 1
ATOM 723 C CA . ASN A 1 103 ? -5.344 9.495 10.680 1.00 47.69 103 ASN A CA 1
ATOM 724 C C . ASN A 1 103 ? -3.823 9.730 10.616 1.00 47.69 103 ASN A C 1
ATOM 726 O O . ASN A 1 103 ? -3.042 9.039 11.269 1.00 47.69 103 ASN A O 1
ATOM 730 N N . TRP A 1 104 ? -3.424 10.743 9.848 1.00 40.97 104 TRP A N 1
ATOM 731 C CA . TRP A 1 104 ? -2.045 11.045 9.461 1.00 40.97 104 TRP A CA 1
ATOM 732 C C . TRP A 1 104 ? -1.104 11.349 10.641 1.00 40.97 104 TRP A C 1
ATOM 734 O O . TRP A 1 104 ? 0.081 11.046 10.573 1.00 40.97 104 TRP A O 1
ATOM 744 N N . GLY A 1 105 ? -1.616 11.900 11.747 1.00 41.31 105 GLY A N 1
ATOM 745 C CA . GLY A 1 105 ? -0.793 12.315 12.894 1.00 41.31 105 GLY A CA 1
ATOM 746 C C . GLY A 1 105 ? -0.243 11.186 13.780 1.00 41.31 105 GLY A C 1
ATOM 747 O O . GLY A 1 105 ? 0.601 11.463 14.622 1.00 41.31 105 GLY A O 1
ATOM 748 N N . GLY A 1 106 ? -0.708 9.940 13.618 1.00 40.44 106 GLY A N 1
ATOM 749 C CA . GLY A 1 106 ? -0.266 8.779 14.414 1.00 40.44 106 GLY A CA 1
ATOM 750 C C . GLY A 1 106 ? 0.608 7.781 13.650 1.00 40.44 106 GLY A C 1
ATOM 751 O O . GLY A 1 106 ? 0.904 6.702 14.160 1.00 40.44 106 GLY A O 1
ATOM 752 N N . ILE A 1 107 ? 0.979 8.097 12.407 1.00 52.72 107 ILE A N 1
ATOM 753 C CA . ILE A 1 107 ? 1.758 7.207 11.547 1.00 52.72 107 ILE A CA 1
ATOM 754 C C . ILE A 1 107 ? 3.241 7.560 11.690 1.00 52.72 107 ILE A C 1
ATOM 756 O O . ILE A 1 107 ? 3.779 8.343 10.914 1.00 52.72 107 ILE A O 1
ATOM 760 N N . GLU A 1 108 ? 3.922 6.978 12.676 1.00 47.72 108 GLU A N 1
ATOM 761 C CA . GLU A 1 108 ? 5.380 7.147 12.811 1.00 47.72 108 GLU A CA 1
ATOM 762 C C . GLU A 1 108 ? 6.166 6.174 11.912 1.00 47.72 108 GLU A C 1
ATOM 764 O O . GLU A 1 108 ? 7.307 6.453 11.554 1.00 47.72 108 GLU A O 1
ATOM 769 N N . SER A 1 109 ? 5.557 5.068 11.462 1.00 51.75 109 SER A N 1
ATOM 770 C CA . SER A 1 109 ? 6.047 4.159 10.405 1.00 51.75 109 SER A CA 1
ATOM 771 C C . SER A 1 109 ? 4.941 3.157 10.028 1.00 51.75 109 SER A C 1
ATOM 773 O O . SER A 1 109 ? 4.902 2.055 10.569 1.00 51.75 109 SER A O 1
ATOM 775 N N . ALA A 1 110 ? 4.005 3.492 9.133 1.00 43.66 110 ALA A N 1
ATOM 776 C CA . ALA A 1 110 ? 3.044 2.488 8.655 1.00 43.66 110 ALA A CA 1
ATOM 777 C C . ALA A 1 110 ? 3.687 1.629 7.557 1.00 43.66 110 ALA A C 1
ATOM 779 O O . ALA A 1 110 ? 3.615 1.942 6.370 1.00 43.66 110 ALA A O 1
ATOM 780 N N . VAL A 1 111 ? 4.327 0.538 7.975 1.00 49.94 111 VAL A N 1
ATOM 781 C CA . VAL A 1 111 ? 4.648 -0.590 7.099 1.00 49.94 111 VAL A CA 1
ATOM 782 C C . VAL A 1 111 ? 3.352 -1.360 6.844 1.00 49.94 111 VAL A C 1
ATOM 784 O O . VAL A 1 111 ? 2.832 -2.022 7.738 1.00 49.94 111 VAL A O 1
ATOM 787 N N . PHE A 1 112 ? 2.823 -1.277 5.625 1.00 48.34 112 PHE A N 1
ATOM 788 C CA . PHE A 1 112 ? 1.718 -2.124 5.178 1.00 48.34 112 PHE A CA 1
ATOM 789 C C . PHE A 1 112 ? 2.269 -3.385 4.516 1.00 48.34 112 PHE A C 1
ATOM 791 O O . PHE A 1 112 ? 3.000 -3.312 3.529 1.00 48.34 112 PHE A O 1
ATOM 798 N N . TRP A 1 113 ? 1.902 -4.541 5.062 1.00 36.84 113 TRP A N 1
ATOM 799 C CA . TRP A 1 113 ? 2.258 -5.858 4.550 1.00 36.84 113 TRP A CA 1
ATOM 800 C C . TRP A 1 113 ? 0.963 -6.575 4.148 1.00 36.84 113 TRP A C 1
ATOM 802 O O . TRP A 1 113 ? 0.177 -6.947 5.017 1.00 36.84 113 TRP A O 1
ATOM 812 N N . CYS A 1 114 ? 0.705 -6.755 2.848 1.00 44.47 114 CYS A N 1
ATOM 813 C CA . CYS A 1 114 ? -0.322 -7.688 2.384 1.00 44.47 114 CYS A CA 1
ATOM 814 C C . CYS A 1 114 ? 0.344 -9.022 2.018 1.00 44.47 114 CYS A C 1
ATOM 816 O O . CYS A 1 114 ? 1.162 -9.088 1.104 1.00 44.47 114 CYS A O 1
ATOM 818 N N . VAL A 1 115 ? 0.001 -10.092 2.740 1.00 39.72 115 VAL A N 1
ATOM 819 C CA . VAL A 1 115 ? 0.117 -11.455 2.203 1.00 39.72 115 VAL A CA 1
ATOM 820 C C . VAL A 1 115 ? -1.293 -11.981 2.085 1.00 39.72 115 VAL A C 1
ATOM 822 O O . VAL A 1 115 ? -1.932 -12.271 3.093 1.00 39.72 115 VAL A O 1
ATOM 825 N N . ASP A 1 116 ? -1.761 -12.150 0.862 1.00 38.81 116 ASP A N 1
ATOM 826 C CA . ASP A 1 116 ? -2.489 -13.367 0.565 1.00 38.81 116 ASP A CA 1
ATOM 827 C C . ASP A 1 116 ? -1.642 -14.173 -0.422 1.00 38.81 116 ASP A C 1
ATOM 829 O O . ASP A 1 116 ? -0.835 -13.637 -1.183 1.00 38.81 116 ASP A O 1
ATOM 833 N N . SER A 1 117 ? -1.749 -15.492 -0.341 1.00 41.97 117 SER A N 1
ATOM 834 C CA . SER A 1 117 ? -0.932 -16.443 -1.095 1.00 41.97 117 SER A CA 1
ATOM 835 C C . SER A 1 117 ? -1.254 -16.480 -2.595 1.00 41.97 117 SER A C 1
ATOM 837 O O . SER A 1 117 ? -0.828 -17.411 -3.276 1.00 41.97 117 SER A O 1
ATOM 839 N N . THR A 1 118 ? -2.001 -15.502 -3.122 1.00 40.91 118 THR A N 1
ATOM 840 C CA . THR A 1 118 ? -2.463 -15.504 -4.520 1.00 40.91 118 THR A CA 1
ATOM 841 C C . THR A 1 118 ? -2.188 -14.181 -5.251 1.00 40.91 118 THR A C 1
ATOM 843 O O . THR A 1 118 ? -2.060 -14.182 -6.476 1.00 40.91 118 THR A O 1
ATOM 846 N N . SER A 1 119 ? -1.995 -13.070 -4.534 1.00 43.38 119 SER A N 1
ATOM 847 C CA . SER A 1 119 ? -1.799 -11.737 -5.122 1.00 43.38 119 SER A CA 1
ATOM 848 C C . SER A 1 119 ? -0.689 -11.025 -4.363 1.00 43.38 119 SER A C 1
ATOM 850 O O . SER A 1 119 ? -0.874 -10.549 -3.247 1.00 43.38 119 SER A O 1
ATOM 852 N N . GLY A 1 120 ? 0.519 -11.040 -4.906 1.00 46.75 120 GLY A N 1
ATOM 853 C CA . GLY A 1 120 ? 1.673 -10.714 -4.099 1.00 46.75 120 GLY A CA 1
ATOM 854 C C . GLY A 1 120 ? 1.836 -9.235 -3.736 1.00 46.75 120 GLY A C 1
ATOM 855 O O . GLY A 1 120 ? 1.253 -8.309 -4.300 1.00 46.75 120 GLY A O 1
ATOM 856 N N . ALA A 1 121 ? 2.730 -9.066 -2.772 1.00 43.84 121 ALA A N 1
ATOM 857 C CA . ALA A 1 121 ? 2.902 -7.871 -1.975 1.00 43.84 121 ALA A CA 1
ATOM 858 C C . ALA A 1 121 ? 3.486 -6.684 -2.753 1.00 43.84 121 ALA A C 1
ATOM 860 O O . ALA A 1 121 ? 4.551 -6.819 -3.360 1.00 43.84 121 ALA A O 1
ATOM 861 N N . ALA A 1 122 ? 2.845 -5.515 -2.625 1.00 49.16 122 ALA A N 1
ATOM 862 C CA . ALA A 1 122 ? 3.440 -4.214 -2.925 1.00 49.16 122 ALA A CA 1
ATOM 863 C C . ALA A 1 122 ? 3.671 -3.436 -1.620 1.00 49.16 122 ALA A C 1
ATOM 865 O O . ALA A 1 122 ? 2.723 -3.078 -0.926 1.00 49.16 122 ALA A O 1
ATOM 866 N N . PHE A 1 123 ? 4.931 -3.146 -1.317 1.00 56.31 123 PHE A N 1
ATOM 867 C CA . PHE A 1 123 ? 5.395 -2.389 -0.153 1.00 56.31 123 PHE A CA 1
ATOM 868 C C . PHE A 1 123 ? 5.631 -0.921 -0.553 1.00 56.31 123 PHE A C 1
ATOM 870 O O . PHE A 1 123 ? 6.322 -0.682 -1.538 1.00 56.31 123 PHE A O 1
ATOM 877 N N . ARG A 1 124 ? 5.036 0.062 0.148 1.00 50.84 124 ARG A N 1
ATOM 878 C CA . ARG A 1 124 ? 5.099 1.502 -0.204 1.00 50.84 124 ARG A CA 1
ATOM 879 C C . ARG A 1 124 ? 5.473 2.374 1.001 1.00 50.84 124 ARG A C 1
ATOM 881 O O . ARG A 1 124 ? 4.953 2.147 2.089 1.00 50.84 124 ARG A O 1
ATOM 888 N N . PHE A 1 125 ? 6.274 3.421 0.777 1.00 52.12 125 PHE A N 1
ATOM 889 C CA . PHE A 1 125 ? 6.625 4.453 1.765 1.00 52.12 125 PHE A CA 1
ATOM 890 C C . PHE A 1 125 ? 6.465 5.874 1.200 1.00 52.12 125 PHE A C 1
ATOM 892 O O . PHE A 1 125 ? 6.650 6.081 0.005 1.00 52.12 125 PHE A O 1
ATOM 899 N N . GLY A 1 126 ? 6.178 6.859 2.061 1.00 45.25 126 GLY A N 1
ATOM 900 C CA . GLY A 1 126 ? 6.279 8.292 1.748 1.00 45.25 126 GLY A CA 1
ATOM 901 C C . GLY A 1 126 ? 6.413 9.137 3.024 1.00 45.25 126 GLY A C 1
ATOM 902 O O . GLY A 1 126 ? 5.805 8.795 4.039 1.00 45.25 126 GLY A O 1
ATOM 903 N N . ARG A 1 127 ? 7.213 10.217 2.997 1.00 45.62 127 ARG A N 1
ATOM 904 C CA . ARG A 1 127 ? 7.379 11.174 4.118 1.00 45.62 127 ARG A CA 1
ATOM 905 C C . ARG A 1 127 ? 6.779 12.552 3.812 1.00 45.62 127 ARG A C 1
ATOM 907 O O . ARG A 1 127 ? 6.688 12.959 2.658 1.00 45.62 127 ARG A O 1
ATOM 914 N N . TYR A 1 128 ? 6.417 13.285 4.870 1.00 38.94 128 TYR A N 1
ATOM 915 C CA . TYR A 1 128 ? 6.012 14.694 4.822 1.00 38.94 128 TYR A CA 1
ATOM 916 C C . TYR A 1 128 ? 7.236 15.612 5.023 1.00 38.94 128 TYR A C 1
ATOM 918 O O . TYR A 1 128 ? 7.986 15.434 5.978 1.00 38.94 128 TYR A O 1
ATOM 926 N N . GLN A 1 129 ? 7.356 16.619 4.152 1.00 40.25 129 GLN A N 1
ATOM 927 C CA . GLN A 1 129 ? 8.321 17.736 4.119 1.00 40.25 129 GLN A CA 1
ATOM 928 C C . GLN A 1 129 ? 9.755 17.434 3.638 1.00 40.25 129 GLN A C 1
ATOM 930 O O . GLN A 1 129 ? 10.659 17.161 4.419 1.00 40.25 129 GLN A O 1
ATOM 935 N N . GLY A 1 130 ? 9.980 17.667 2.338 1.00 43.69 130 GLY A N 1
ATOM 936 C CA . GLY A 1 130 ? 11.160 18.427 1.910 1.00 43.69 130 GLY A CA 1
ATOM 937 C C . GLY A 1 130 ? 12.237 17.736 1.072 1.00 43.69 130 GLY A C 1
ATOM 938 O O . GLY A 1 130 ? 13.189 18.418 0.713 1.00 43.69 130 GLY A O 1
ATOM 939 N N . SER A 1 131 ? 12.123 16.457 0.709 1.00 46.03 131 SER A N 1
ATOM 940 C CA . SER A 1 131 ? 13.063 15.846 -0.247 1.00 46.03 131 SER A CA 1
ATOM 941 C C . SER A 1 131 ? 12.421 14.717 -1.052 1.00 46.03 131 SER A C 1
ATOM 943 O O . SER A 1 131 ? 11.530 14.030 -0.558 1.00 46.03 131 SER A O 1
ATOM 945 N N . ASN A 1 132 ? 12.863 14.582 -2.304 1.00 46.75 132 ASN A N 1
ATOM 946 C CA . ASN A 1 132 ? 12.384 13.623 -3.299 1.00 46.75 132 ASN A CA 1
ATOM 947 C C . ASN A 1 132 ? 12.846 12.204 -2.955 1.00 46.75 132 ASN A C 1
ATOM 949 O O . ASN A 1 132 ? 14.053 11.986 -2.907 1.00 46.75 132 ASN A O 1
ATOM 953 N N . ASP A 1 133 ? 11.913 11.256 -2.824 1.00 48.66 133 ASP A N 1
ATOM 954 C CA . ASP A 1 133 ? 12.246 9.836 -2.680 1.00 48.66 133 ASP A CA 1
ATOM 955 C C . ASP A 1 133 ? 11.608 8.972 -3.775 1.00 48.66 133 ASP A C 1
ATOM 957 O O . ASP A 1 133 ? 10.493 9.224 -4.245 1.00 48.66 133 ASP A O 1
ATOM 961 N N . ASP A 1 134 ? 12.362 7.930 -4.123 1.00 50.06 134 ASP A N 1
ATOM 962 C CA . ASP A 1 134 ? 12.039 6.861 -5.058 1.00 50.06 134 ASP A CA 1
ATOM 963 C C . ASP A 1 134 ? 10.818 6.050 -4.601 1.00 50.06 134 ASP A C 1
ATOM 965 O O . ASP A 1 134 ? 10.785 5.450 -3.524 1.00 50.06 134 ASP A O 1
ATOM 969 N N . PHE A 1 135 ? 9.804 5.988 -5.458 1.00 56.34 135 PHE A N 1
ATOM 970 C CA . PHE A 1 135 ? 8.598 5.193 -5.243 1.00 56.34 135 PHE A CA 1
ATOM 971 C C . PHE A 1 135 ? 8.737 3.831 -5.925 1.00 56.34 135 PHE A C 1
ATOM 973 O O . PHE A 1 135 ? 8.818 3.805 -7.147 1.00 56.34 135 PHE A O 1
ATOM 980 N N . ALA A 1 136 ? 8.728 2.727 -5.163 1.00 52.25 136 ALA A N 1
ATOM 981 C CA . ALA A 1 136 ? 8.693 1.356 -5.681 1.00 52.25 136 ALA A CA 1
ATOM 982 C C . ALA A 1 136 ? 7.308 0.718 -5.469 1.00 52.25 136 ALA A C 1
ATOM 984 O O . ALA A 1 136 ? 6.862 0.552 -4.336 1.00 52.25 136 ALA A O 1
ATOM 985 N N . VAL A 1 137 ? 6.617 0.328 -6.545 1.00 62.81 137 VAL A N 1
ATOM 986 C CA . VAL A 1 137 ? 5.410 -0.523 -6.470 1.00 62.81 137 VAL A CA 1
ATOM 987 C C . VAL A 1 137 ? 5.759 -1.884 -7.029 1.00 62.81 137 VAL A C 1
ATOM 989 O O . VAL A 1 137 ? 6.083 -1.989 -8.205 1.00 62.81 137 VAL A O 1
ATOM 992 N N . VAL A 1 138 ? 5.670 -2.914 -6.193 1.00 58.41 138 VAL A N 1
ATOM 993 C CA . VAL A 1 138 ? 5.860 -4.306 -6.604 1.00 58.41 138 VAL A CA 1
ATOM 994 C C . VAL A 1 138 ? 4.483 -4.931 -6.804 1.00 58.41 138 VAL A C 1
ATOM 996 O O . VAL A 1 138 ? 3.837 -5.315 -5.839 1.00 58.41 138 VAL A O 1
ATOM 999 N N . VAL A 1 139 ? 3.990 -5.013 -8.040 1.00 56.25 139 VAL A N 1
ATOM 1000 C CA . VAL A 1 139 ? 2.775 -5.802 -8.315 1.00 56.25 139 VAL A CA 1
ATOM 1001 C C . VAL A 1 139 ? 3.204 -7.247 -8.527 1.00 56.25 139 VAL A C 1
ATOM 1003 O O . VAL A 1 139 ? 3.808 -7.575 -9.547 1.00 56.25 139 VAL A O 1
ATOM 1006 N N . ASN A 1 140 ? 2.926 -8.106 -7.555 1.00 52.62 140 ASN A N 1
ATOM 1007 C CA . ASN A 1 140 ? 3.179 -9.537 -7.661 1.00 52.62 140 ASN A CA 1
ATOM 1008 C C . ASN A 1 140 ? 1.853 -10.271 -7.944 1.00 52.62 140 ASN A C 1
ATOM 1010 O O . ASN A 1 140 ? 0.804 -9.931 -7.403 1.00 52.62 140 ASN A O 1
ATOM 1014 N N . ASN A 1 141 ? 1.896 -11.331 -8.745 1.00 45.31 141 ASN A N 1
ATOM 1015 C CA . ASN A 1 141 ? 0.857 -12.370 -8.801 1.00 45.31 141 ASN A CA 1
ATOM 1016 C C . ASN A 1 141 ? 1.568 -13.741 -8.758 1.00 45.31 141 ASN A C 1
ATOM 1018 O O . ASN A 1 141 ? 2.796 -13.780 -8.825 1.00 45.31 141 ASN A O 1
ATOM 1022 N N . ALA A 1 142 ? 0.844 -14.860 -8.667 1.00 43.81 142 ALA A N 1
ATOM 1023 C CA . ALA A 1 142 ? 1.379 -16.230 -8.650 1.00 43.81 142 ALA A CA 1
ATOM 1024 C C . ALA A 1 142 ? 2.392 -16.557 -9.779 1.00 43.81 142 ALA A C 1
ATOM 1026 O O . ALA A 1 142 ? 3.096 -17.560 -9.693 1.00 43.81 142 ALA A O 1
ATOM 1027 N N . ALA A 1 143 ? 2.494 -15.713 -10.814 1.00 45.69 143 ALA A N 1
ATOM 1028 C CA . ALA A 1 143 ? 3.437 -15.815 -11.927 1.00 45.69 143 ALA A CA 1
ATOM 1029 C C . ALA A 1 143 ? 4.738 -14.974 -11.802 1.00 45.69 143 ALA A C 1
ATOM 1031 O O . ALA A 1 143 ? 5.571 -15.064 -12.701 1.00 45.69 143 ALA A O 1
ATOM 1032 N N . GLY A 1 144 ? 4.937 -14.176 -10.739 1.00 48.81 144 GLY A N 1
ATOM 1033 C CA . GLY A 1 144 ? 6.140 -13.342 -10.529 1.00 48.81 144 GLY A CA 1
ATOM 1034 C C . GLY A 1 144 ? 5.874 -11.834 -10.355 1.00 48.81 144 GLY A C 1
ATOM 1035 O O . GLY A 1 144 ? 4.721 -11.390 -10.334 1.00 48.81 144 GLY A O 1
ATOM 1036 N N . VAL A 1 145 ? 6.954 -11.047 -10.219 1.00 50.50 145 VAL A N 1
ATOM 1037 C CA . VAL A 1 145 ? 6.939 -9.568 -10.147 1.00 50.50 145 VAL A CA 1
ATOM 1038 C C . VAL A 1 145 ? 6.607 -9.024 -11.535 1.00 50.50 145 VAL A C 1
ATOM 1040 O O . VAL A 1 145 ? 7.427 -9.153 -12.433 1.00 50.50 145 VAL A O 1
ATOM 1043 N N . GLN A 1 146 ? 5.451 -8.404 -11.761 1.00 52.47 146 GLN A N 1
ATOM 1044 C CA . GLN A 1 146 ? 5.058 -7.976 -13.116 1.00 52.47 146 GLN A CA 1
ATOM 1045 C C . GLN A 1 146 ? 5.615 -6.608 -13.522 1.00 52.47 146 GLN A C 1
ATOM 1047 O O . GLN A 1 146 ? 5.818 -6.355 -14.707 1.00 52.47 146 GLN A O 1
ATOM 1052 N N . ALA A 1 147 ? 5.879 -5.734 -12.556 1.00 51.66 147 ALA A N 1
ATOM 1053 C CA . ALA A 1 147 ? 6.526 -4.452 -12.784 1.00 51.66 147 ALA A CA 1
ATOM 1054 C C . ALA A 1 147 ? 7.088 -3.927 -11.462 1.00 51.66 147 ALA A C 1
ATOM 1056 O O . ALA A 1 147 ? 6.363 -3.858 -10.469 1.00 51.66 147 ALA A O 1
ATOM 1057 N N . MET A 1 148 ? 8.354 -3.518 -11.467 1.00 54.00 148 MET A N 1
ATOM 1058 C CA . MET A 1 148 ? 8.863 -2.499 -10.550 1.00 54.00 148 MET A CA 1
ATOM 1059 C C . MET A 1 148 ? 8.830 -1.164 -11.284 1.00 54.00 148 MET A C 1
ATOM 1061 O O . MET A 1 148 ? 9.489 -1.017 -12.305 1.00 54.00 148 MET A O 1
ATOM 1065 N N . LEU A 1 149 ? 8.055 -0.205 -10.787 1.00 63.56 149 LEU A N 1
ATOM 1066 C CA . LEU A 1 149 ? 8.196 1.198 -11.171 1.00 63.56 149 LEU A CA 1
ATOM 1067 C C . LEU A 1 149 ? 9.092 1.847 -10.123 1.00 63.56 149 LEU A C 1
ATOM 1069 O O . LEU A 1 149 ? 8.703 1.809 -8.965 1.00 63.56 149 LEU A O 1
ATOM 1073 N N . VAL A 1 150 ? 10.238 2.407 -10.515 1.00 60.22 150 VAL A N 1
ATOM 1074 C CA . VAL A 1 150 ? 11.027 3.346 -9.699 1.00 60.22 150 VAL A CA 1
ATOM 1075 C C . VAL A 1 150 ? 10.895 4.707 -10.366 1.00 60.22 150 VAL A C 1
ATOM 1077 O O . VAL A 1 150 ? 11.290 4.857 -11.520 1.00 60.22 150 VAL A O 1
ATOM 1080 N N . ALA A 1 151 ? 10.271 5.667 -9.692 1.00 53.34 151 ALA A N 1
ATOM 1081 C CA . ALA A 1 151 ? 10.143 7.033 -10.192 1.00 53.34 151 ALA A CA 1
ATOM 1082 C C . ALA A 1 151 ? 10.811 8.000 -9.211 1.00 53.34 151 ALA A C 1
ATOM 1084 O O . ALA A 1 151 ? 10.409 8.046 -8.047 1.00 53.34 151 ALA A O 1
ATOM 1085 N N . ASN A 1 152 ? 11.785 8.774 -9.704 1.00 50.72 152 ASN A N 1
ATOM 1086 C CA . ASN A 1 152 ? 12.412 9.872 -8.975 1.00 50.72 152 ASN A CA 1
ATOM 1087 C C . ASN A 1 152 ? 11.942 11.221 -9.542 1.00 50.72 152 ASN A C 1
ATOM 1089 O O . ASN A 1 152 ? 11.975 11.460 -10.753 1.00 50.72 152 ASN A O 1
ATOM 1093 N N . ASN A 1 153 ? 11.513 12.123 -8.661 1.00 43.81 153 ASN A N 1
ATOM 1094 C CA . ASN A 1 153 ? 10.980 13.440 -9.020 1.00 43.81 153 ASN A CA 1
ATOM 1095 C C . ASN A 1 153 ? 12.049 14.458 -9.483 1.00 43.81 153 ASN A C 1
ATOM 1097 O O . ASN A 1 153 ? 11.723 15.628 -9.676 1.00 43.81 153 ASN A O 1
ATOM 1101 N N . SER A 1 154 ? 13.306 14.049 -9.694 1.00 44.19 154 SER A N 1
ATOM 1102 C CA . SER A 1 154 ? 14.345 14.882 -10.327 1.00 44.19 154 SER A CA 1
ATOM 1103 C C . SER A 1 154 ? 14.352 14.838 -11.865 1.00 44.19 154 SER A C 1
ATOM 1105 O O . SER A 1 154 ? 15.143 15.548 -12.481 1.00 44.19 154 SER A O 1
ATOM 1107 N N . GLY A 1 155 ? 13.458 14.069 -12.502 1.00 44.94 155 GLY A N 1
ATOM 1108 C CA . GLY A 1 155 ? 13.353 13.992 -13.967 1.00 44.94 155 GLY A CA 1
ATOM 1109 C C . GLY A 1 155 ? 14.086 12.810 -14.612 1.00 44.94 155 GLY A C 1
ATOM 1110 O O . GLY A 1 155 ? 14.321 12.830 -15.820 1.00 44.94 155 GLY A O 1
ATOM 1111 N N . GLU A 1 156 ? 14.414 11.765 -13.849 1.00 51.25 156 GLU A N 1
ATOM 1112 C CA . GLU A 1 156 ? 15.259 10.658 -14.305 1.00 51.25 156 GLU A CA 1
ATOM 1113 C C . GLU A 1 156 ? 14.538 9.293 -14.276 1.00 51.25 156 GLU A C 1
ATOM 1115 O O . GLU A 1 156 ? 14.044 8.834 -13.252 1.00 51.25 156 GLU A O 1
ATOM 1120 N N . ASN A 1 157 ? 14.479 8.685 -15.469 1.00 51.09 157 ASN A N 1
ATOM 1121 C CA . ASN A 1 157 ? 14.332 7.269 -15.834 1.00 51.09 157 ASN A CA 1
ATOM 1122 C C . ASN A 1 157 ? 13.471 6.342 -14.950 1.00 51.09 157 ASN A C 1
ATOM 1124 O O . ASN A 1 157 ? 13.939 5.753 -13.981 1.00 51.09 157 ASN A O 1
ATOM 1128 N N . ALA A 1 158 ? 12.261 6.041 -15.433 1.00 53.94 158 ALA A N 1
ATOM 1129 C CA . ALA A 1 158 ? 11.526 4.848 -15.026 1.00 53.94 158 ALA A CA 1
ATOM 1130 C C . ALA A 1 158 ? 12.177 3.592 -15.635 1.00 53.94 158 ALA A C 1
ATOM 1132 O O . ALA A 1 158 ? 12.222 3.452 -16.858 1.00 53.94 158 ALA A O 1
ATOM 1133 N N . VAL A 1 159 ? 12.656 2.670 -14.798 1.00 64.69 159 VAL A N 1
ATOM 1134 C CA . VAL A 1 159 ? 13.083 1.327 -15.224 1.00 64.69 159 VAL A CA 1
ATOM 1135 C C . VAL A 1 159 ? 11.978 0.346 -14.852 1.00 64.69 159 VAL A C 1
ATOM 1137 O O . VAL A 1 159 ? 11.773 0.081 -13.673 1.00 64.69 159 VAL A O 1
ATOM 1140 N N . ILE A 1 160 ? 11.260 -0.179 -15.850 1.00 64.56 160 ILE A N 1
ATOM 1141 C CA . ILE A 1 160 ? 10.233 -1.213 -15.662 1.00 64.56 160 ILE A CA 1
ATOM 1142 C C . ILE A 1 160 ? 10.899 -2.582 -15.812 1.00 64.56 160 ILE A C 1
ATOM 1144 O O . ILE A 1 160 ? 11.294 -2.957 -16.914 1.00 64.56 160 ILE A O 1
ATOM 1148 N N . LEU A 1 161 ? 11.022 -3.329 -14.713 1.00 62.75 161 LEU A N 1
ATOM 1149 C CA . LEU A 1 161 ? 11.445 -4.734 -14.729 1.00 62.75 161 LEU A CA 1
ATOM 1150 C C . LEU A 1 161 ? 10.209 -5.612 -14.527 1.00 62.75 161 LEU A C 1
ATOM 1152 O O . LEU A 1 161 ? 9.686 -5.701 -13.416 1.00 62.75 161 LEU A O 1
ATOM 1156 N N . GLY A 1 162 ? 9.714 -6.211 -15.608 1.00 50.75 162 GLY A N 1
ATOM 1157 C CA . GLY A 1 162 ? 8.663 -7.221 -15.545 1.00 50.75 162 GLY A CA 1
ATOM 1158 C C . GLY A 1 162 ? 9.245 -8.629 -15.626 1.00 50.75 162 GLY A C 1
ATOM 1159 O O . GLY A 1 162 ? 9.969 -8.956 -16.559 1.00 50.75 162 GLY A O 1
ATOM 1160 N N . SER A 1 163 ? 8.911 -9.471 -14.653 1.00 49.88 163 SER A N 1
ATOM 1161 C CA . SER A 1 163 ? 9.070 -10.927 -14.676 1.00 49.88 163 SER A CA 1
ATOM 1162 C C . SER A 1 163 ? 7.691 -11.564 -14.883 1.00 49.88 163 SER A C 1
ATOM 1164 O O . SER A 1 163 ? 6.902 -11.743 -13.958 1.00 49.88 163 SER A O 1
ATOM 1166 N N . GLY A 1 164 ? 7.379 -11.823 -16.150 1.00 45.22 164 GLY A N 1
ATOM 1167 C CA . GLY A 1 164 ? 6.129 -12.396 -16.644 1.00 45.22 164 GLY A CA 1
ATOM 1168 C C . GLY A 1 164 ? 6.184 -12.444 -18.172 1.00 45.22 164 GLY A C 1
ATOM 1169 O O . GLY A 1 164 ? 6.866 -11.621 -18.779 1.00 45.22 164 GLY A O 1
ATOM 1170 N N . SER A 1 165 ? 5.574 -13.456 -18.791 1.00 51.16 165 SER A N 1
ATOM 1171 C CA . SER A 1 165 ? 5.804 -13.822 -20.197 1.00 51.16 165 SER A CA 1
ATOM 1172 C C . SER A 1 165 ? 5.706 -12.639 -21.179 1.00 51.16 165 SER A C 1
ATOM 1174 O O . SER A 1 165 ? 4.630 -12.097 -21.405 1.00 51.16 165 SER A O 1
ATOM 1176 N N . ALA A 1 166 ? 6.852 -12.325 -21.798 1.00 57.03 166 ALA A N 1
ATOM 1177 C CA . ALA A 1 166 ? 7.085 -11.367 -22.883 1.00 57.03 166 ALA A CA 1
ATOM 1178 C C . ALA A 1 166 ? 6.765 -9.883 -22.594 1.00 57.03 166 ALA A C 1
ATOM 1180 O O . ALA A 1 166 ? 5.796 -9.322 -23.110 1.00 57.03 166 ALA A O 1
ATOM 1181 N N . HIS A 1 167 ? 7.647 -9.208 -21.850 1.00 64.06 167 HIS A N 1
ATOM 1182 C CA . HIS A 1 167 ? 7.603 -7.754 -21.661 1.00 64.06 167 HIS A CA 1
ATOM 1183 C C . HIS A 1 167 ? 8.918 -7.074 -22.068 1.00 64.06 167 HIS A C 1
ATOM 1185 O O . HIS A 1 167 ? 9.997 -7.637 -21.893 1.00 64.06 167 HIS A O 1
ATOM 1191 N N . ASP A 1 168 ? 8.810 -5.859 -22.611 1.00 77.00 168 ASP A N 1
ATOM 1192 C CA . ASP A 1 168 ? 9.944 -5.010 -22.981 1.00 77.00 168 ASP A CA 1
ATOM 1193 C C . ASP A 1 168 ? 10.389 -4.151 -21.776 1.00 77.00 168 ASP A C 1
ATOM 1195 O O . ASP A 1 168 ? 9.553 -3.692 -20.996 1.00 77.00 168 ASP A O 1
ATOM 1199 N N . VAL A 1 169 ? 11.683 -3.849 -21.657 1.00 78.56 169 VAL A N 1
ATOM 1200 C CA . VAL A 1 169 ? 12.226 -2.829 -20.741 1.00 78.56 169 VAL A CA 1
ATOM 1201 C C . VAL A 1 169 ? 12.336 -1.515 -21.501 1.00 78.56 169 VAL A C 1
ATOM 1203 O O . VAL A 1 169 ? 13.038 -1.464 -22.505 1.00 78.56 169 VAL A O 1
ATOM 1206 N N . VAL A 1 170 ? 11.678 -0.446 -21.044 1.00 76.75 170 VAL A N 1
ATOM 1207 C CA . VAL A 1 170 ? 11.624 0.841 -21.764 1.00 76.75 170 VAL A CA 1
ATOM 1208 C C . VAL A 1 170 ? 12.138 1.982 -20.890 1.00 76.75 170 VAL A C 1
ATOM 1210 O O . VAL A 1 170 ? 11.590 2.230 -19.822 1.00 76.75 170 VAL A O 1
ATOM 1213 N N . LEU A 1 171 ? 13.131 2.725 -21.381 1.00 82.50 171 LEU A N 1
ATOM 1214 C CA . LEU A 1 171 ? 13.598 3.990 -20.812 1.00 82.50 171 LEU A CA 1
ATOM 1215 C C . LEU A 1 171 ? 12.971 5.160 -21.576 1.00 82.50 171 LEU A C 1
ATOM 1217 O O . LEU A 1 171 ? 12.995 5.202 -22.812 1.00 82.50 171 LEU A O 1
ATOM 1221 N N . ARG A 1 172 ? 12.417 6.130 -20.843 1.00 74.69 172 ARG A N 1
ATOM 1222 C CA . ARG A 1 172 ? 11.752 7.314 -21.405 1.00 74.69 172 ARG A CA 1
ATOM 1223 C C . ARG A 1 172 ? 12.302 8.591 -20.783 1.00 74.69 172 ARG A C 1
ATOM 1225 O O . ARG A 1 172 ? 12.574 8.619 -19.589 1.00 74.69 172 ARG A O 1
ATOM 1232 N N . THR A 1 173 ? 12.358 9.667 -21.565 1.00 76.69 173 THR A N 1
ATOM 1233 C CA . THR A 1 173 ? 12.587 11.032 -21.063 1.00 76.69 173 THR A CA 1
ATOM 1234 C C . THR A 1 173 ? 11.581 11.989 -21.691 1.00 76.69 173 THR A C 1
ATOM 1236 O O . THR A 1 173 ? 11.280 11.884 -22.881 1.00 76.69 173 THR A O 1
ATOM 1239 N N . SER A 1 174 ? 11.010 12.900 -20.895 1.00 78.38 174 SER A N 1
ATOM 1240 C CA . SER A 1 174 ? 9.984 13.863 -21.344 1.00 78.38 174 SER A CA 1
ATOM 1241 C C . SER A 1 174 ? 8.823 13.214 -22.115 1.00 78.38 174 SER A C 1
ATOM 1243 O O . SER A 1 174 ? 8.401 13.706 -23.158 1.00 78.38 174 SER A O 1
ATOM 1245 N N . ASN A 1 175 ? 8.330 12.069 -21.630 1.00 69.31 175 ASN A N 1
ATOM 1246 C CA . ASN A 1 175 ? 7.301 11.236 -22.273 1.00 69.31 175 ASN A CA 1
ATOM 1247 C C . ASN A 1 175 ? 7.672 10.625 -23.638 1.00 69.31 175 ASN A C 1
ATOM 1249 O O . ASN A 1 175 ? 6.838 9.926 -24.214 1.00 69.31 175 ASN A O 1
ATOM 1253 N N . ALA A 1 176 ? 8.902 10.788 -24.126 1.00 75.88 176 ALA A N 1
ATOM 1254 C CA . ALA A 1 176 ? 9.408 10.130 -25.328 1.00 75.88 176 ALA A CA 1
ATOM 1255 C C . ALA A 1 176 ? 10.210 8.871 -24.968 1.00 75.88 176 ALA A C 1
ATOM 1257 O O . ALA A 1 176 ? 10.998 8.873 -24.024 1.00 75.88 176 ALA A O 1
ATOM 1258 N N . GLU A 1 177 ? 10.026 7.793 -25.727 1.00 85.31 177 GLU A N 1
ATOM 1259 C CA . GLU A 1 177 ? 10.878 6.604 -25.635 1.00 85.31 177 GLU A CA 1
ATOM 1260 C C . GLU A 1 177 ? 12.301 6.936 -26.093 1.00 85.31 177 GLU A C 1
ATOM 1262 O O . GLU A 1 177 ? 12.479 7.680 -27.063 1.00 85.31 177 GLU A O 1
ATOM 1267 N N . ARG A 1 178 ? 13.310 6.398 -25.400 1.00 88.38 178 ARG A N 1
ATOM 1268 C CA . ARG A 1 178 ? 14.735 6.579 -25.734 1.00 88.38 178 ARG A CA 1
ATOM 1269 C C . ARG A 1 178 ? 15.447 5.262 -25.999 1.00 88.38 178 ARG A C 1
ATOM 1271 O O . ARG A 1 178 ? 16.228 5.174 -26.942 1.00 88.38 178 ARG A O 1
ATOM 1278 N N . LEU A 1 179 ? 15.176 4.253 -25.179 1.00 90.44 179 LEU A N 1
ATOM 1279 C CA . LEU A 1 179 ? 15.751 2.920 -25.308 1.00 90.44 179 LEU A CA 1
ATOM 1280 C C . LEU A 1 179 ? 14.709 1.880 -24.926 1.00 90.44 179 LEU A C 1
ATOM 1282 O O . LEU A 1 179 ? 14.020 2.035 -23.919 1.00 90.44 179 LEU A O 1
ATOM 1286 N N . ARG A 1 180 ? 14.641 0.801 -25.694 1.00 86.44 180 ARG A N 1
ATOM 1287 C CA . ARG A 1 180 ? 13.836 -0.373 -25.396 1.00 86.44 180 ARG A CA 1
ATOM 1288 C C . ARG A 1 180 ? 14.667 -1.638 -25.556 1.00 86.44 180 ARG A C 1
ATOM 1290 O O . ARG A 1 180 ? 15.261 -1.844 -26.608 1.00 86.44 180 ARG A O 1
ATOM 1297 N N . VAL A 1 181 ? 14.668 -2.497 -24.544 1.00 88.62 181 VAL A N 1
ATOM 1298 C CA . VAL A 1 181 ? 15.068 -3.902 -24.683 1.00 88.62 181 VAL A CA 1
ATOM 1299 C C . VAL A 1 181 ? 13.790 -4.700 -24.840 1.00 88.62 181 VAL A C 1
ATOM 1301 O O . VAL A 1 181 ? 12.961 -4.736 -23.938 1.00 88.62 181 VAL A O 1
ATOM 1304 N N . ARG A 1 182 ? 13.590 -5.277 -26.013 1.00 84.75 182 ARG A N 1
ATOM 1305 C CA . ARG A 1 182 ? 12.390 -6.022 -26.351 1.00 84.75 182 ARG A CA 1
ATOM 1306 C C . ARG A 1 182 ? 12.395 -7.395 -25.688 1.00 84.75 182 ARG A C 1
ATOM 1308 O O . ARG A 1 182 ? 13.451 -7.958 -25.410 1.00 84.75 182 ARG A O 1
ATOM 1315 N N . ALA A 1 183 ? 11.211 -7.959 -25.501 1.00 76.88 183 ALA A N 1
ATOM 1316 C CA . ALA A 1 183 ? 11.005 -9.301 -24.971 1.00 76.88 183 ALA A CA 1
ATOM 1317 C C . ALA A 1 183 ? 11.686 -10.403 -25.804 1.00 76.88 183 ALA A C 1
ATOM 1319 O O . ALA A 1 183 ? 12.006 -11.465 -25.278 1.00 76.88 183 ALA A O 1
ATOM 1320 N N . ASP A 1 184 ? 11.910 -10.154 -27.097 1.00 82.69 184 ASP A N 1
ATOM 1321 C CA . ASP A 1 184 ? 12.648 -11.031 -28.014 1.00 82.69 184 ASP A CA 1
ATOM 1322 C C . ASP A 1 184 ? 14.178 -10.823 -27.958 1.00 82.69 184 ASP A C 1
ATOM 1324 O O . ASP A 1 184 ? 14.918 -11.459 -28.706 1.00 82.69 184 ASP A O 1
ATOM 1328 N N . GLY A 1 185 ? 14.658 -9.944 -27.069 1.00 82.25 185 GLY A N 1
ATOM 1329 C CA . GLY A 1 185 ? 16.066 -9.596 -26.883 1.00 82.25 185 GLY A CA 1
ATOM 1330 C C . GLY A 1 185 ? 16.568 -8.455 -27.776 1.00 82.25 185 GLY A C 1
ATOM 1331 O O . GLY A 1 185 ? 17.717 -8.038 -27.629 1.00 82.25 185 GLY A O 1
ATOM 1332 N N . GLY A 1 186 ? 15.742 -7.922 -28.685 1.00 89.81 186 GLY A N 1
ATOM 1333 C CA . GLY A 1 186 ? 16.135 -6.808 -29.549 1.00 89.81 186 GLY A CA 1
ATOM 1334 C C . GLY A 1 186 ? 16.350 -5.506 -28.772 1.00 89.81 186 GLY A C 1
ATOM 1335 O O . GLY A 1 186 ? 15.533 -5.141 -27.935 1.00 89.81 186 GLY A O 1
ATOM 1336 N N . ILE A 1 187 ? 17.414 -4.758 -29.071 1.00 93.00 187 ILE A N 1
ATOM 1337 C CA . ILE A 1 187 ? 17.656 -3.432 -28.482 1.00 93.00 187 ILE A CA 1
ATOM 1338 C C . ILE A 1 187 ? 17.290 -2.355 -29.504 1.00 93.00 187 ILE A C 1
ATOM 1340 O O . ILE A 1 187 ? 17.801 -2.357 -30.623 1.00 93.00 187 ILE A O 1
ATOM 1344 N N . VAL A 1 188 ? 16.420 -1.422 -29.120 1.00 92.06 188 VAL A N 1
ATOM 1345 C CA . VAL A 1 188 ? 15.963 -0.310 -29.962 1.00 92.06 188 VAL A CA 1
ATOM 1346 C C . VAL A 1 188 ? 16.322 1.010 -29.292 1.00 92.06 188 VAL A C 1
ATOM 1348 O O . VAL A 1 188 ? 15.881 1.280 -28.179 1.00 92.06 188 VAL A O 1
ATOM 1351 N N . LEU A 1 189 ? 17.097 1.846 -29.982 1.00 93.94 189 LEU A N 1
ATOM 1352 C CA . LEU A 1 189 ? 17.345 3.240 -29.610 1.00 93.94 189 LEU A CA 1
ATOM 1353 C C . LEU A 1 189 ? 16.452 4.141 -30.466 1.00 93.94 189 LEU A C 1
ATOM 1355 O O . LEU A 1 189 ? 16.466 4.044 -31.693 1.00 93.94 189 LEU A O 1
ATOM 1359 N N . THR A 1 190 ? 15.676 5.018 -29.837 1.00 91.25 190 THR A N 1
ATOM 1360 C CA . THR A 1 190 ? 14.705 5.883 -30.521 1.00 91.25 190 THR A CA 1
ATOM 1361 C C . THR A 1 190 ? 15.095 7.354 -30.425 1.00 91.25 190 THR A C 1
ATOM 1363 O O . THR A 1 190 ? 15.585 7.829 -29.402 1.00 91.25 190 THR A O 1
ATOM 1366 N N . GLY A 1 191 ? 14.848 8.100 -31.507 1.00 91.69 191 GLY A N 1
ATOM 1367 C CA . GLY A 1 191 ? 15.148 9.534 -31.571 1.00 91.69 191 GLY A CA 1
ATOM 1368 C C . GLY A 1 191 ? 16.641 9.867 -31.660 1.00 91.69 191 GLY A C 1
ATOM 1369 O O . GLY A 1 191 ? 17.041 10.930 -31.192 1.00 91.69 191 GLY A O 1
ATOM 1370 N N . LEU A 1 192 ? 17.458 8.971 -32.228 1.00 95.06 192 LEU A N 1
ATOM 1371 C CA . LEU A 1 192 ? 18.853 9.271 -32.564 1.00 95.06 192 LEU A CA 1
ATOM 1372 C C . LEU A 1 192 ? 18.921 10.339 -33.678 1.00 95.06 192 LEU A C 1
ATOM 1374 O O . LEU A 1 192 ? 18.104 10.277 -34.602 1.00 95.06 192 LEU A O 1
ATOM 1378 N N . PRO A 1 193 ? 19.882 11.282 -33.634 1.00 96.31 193 PRO A N 1
ATOM 1379 C CA . PRO A 1 193 ? 20.132 12.215 -34.734 1.00 96.31 193 PRO A CA 1
ATOM 1380 C C . PRO A 1 193 ? 20.407 11.487 -36.056 1.00 96.31 193 PRO A C 1
ATOM 1382 O O . PRO A 1 193 ? 21.012 10.415 -36.052 1.00 96.31 193 PRO A O 1
ATOM 1385 N N . ALA A 1 194 ? 19.969 12.072 -37.174 1.00 96.62 194 ALA A N 1
ATOM 1386 C CA . ALA A 1 194 ? 20.209 11.536 -38.520 1.00 96.62 194 ALA A CA 1
ATOM 1387 C C . ALA A 1 194 ? 21.557 11.984 -39.126 1.00 96.62 194 ALA A C 1
ATOM 1389 O O . ALA A 1 194 ? 21.981 11.470 -40.158 1.00 96.62 194 ALA A O 1
ATOM 1390 N N . GLU A 1 195 ? 22.217 12.940 -38.476 1.00 96.69 195 GLU A N 1
ATOM 1391 C CA . GLU A 1 195 ? 23.513 13.519 -38.834 1.00 96.69 195 GLU A CA 1
ATOM 1392 C C . GLU A 1 195 ? 24.377 13.599 -37.567 1.00 96.69 195 GLU A C 1
ATOM 1394 O O . GLU A 1 195 ? 23.850 13.453 -36.458 1.00 96.69 195 GLU A O 1
ATOM 1399 N N . ASP A 1 196 ? 25.688 13.804 -37.718 1.00 96.19 196 ASP A N 1
ATOM 1400 C CA . ASP A 1 196 ? 26.598 13.909 -36.577 1.00 96.19 196 ASP A CA 1
ATOM 1401 C C . ASP A 1 196 ? 26.181 15.092 -35.678 1.00 96.19 196 ASP A C 1
ATOM 1403 O O . ASP A 1 196 ? 26.144 16.232 -36.143 1.00 96.19 196 ASP A O 1
ATOM 1407 N N . PRO A 1 197 ? 25.849 14.856 -34.396 1.00 96.81 197 PRO A N 1
ATOM 1408 C CA . PRO A 1 197 ? 25.446 15.922 -33.490 1.00 96.81 197 PRO A CA 1
ATOM 1409 C C . PRO A 1 197 ? 26.592 16.860 -33.079 1.00 96.81 197 PRO A C 1
ATOM 1411 O O . PRO A 1 197 ? 26.304 17.867 -32.437 1.00 96.81 197 PRO A O 1
ATOM 1414 N N . HIS A 1 198 ? 27.857 16.548 -33.400 1.00 95.75 198 HIS A N 1
ATOM 1415 C CA . HIS A 1 198 ? 29.040 17.262 -32.890 1.00 95.75 198 HIS A CA 1
ATOM 1416 C C . HIS A 1 198 ? 29.069 17.309 -31.352 1.00 95.75 198 HIS A C 1
ATOM 1418 O O . HIS A 1 198 ? 29.356 18.323 -30.714 1.00 95.75 198 HIS A O 1
ATOM 1424 N N . VAL A 1 199 ? 28.698 16.181 -30.737 1.00 97.31 199 VAL A N 1
ATOM 1425 C CA . VAL A 1 199 ? 28.685 15.987 -29.285 1.00 97.31 199 VAL A CA 1
ATOM 1426 C C . VAL A 1 199 ? 29.465 14.720 -28.987 1.00 97.31 199 VAL A C 1
ATOM 1428 O O . VAL A 1 199 ? 28.972 13.612 -29.194 1.00 97.31 199 VAL A O 1
ATOM 1431 N N . SER A 1 200 ? 30.689 14.885 -28.489 1.00 97.25 200 SER A N 1
ATOM 1432 C CA . SER A 1 200 ? 31.615 13.774 -28.263 1.00 97.25 200 SER A CA 1
ATOM 1433 C C . SER A 1 200 ? 30.980 12.656 -27.429 1.00 97.25 200 SER A C 1
ATOM 1435 O O . SER A 1 200 ? 30.439 12.892 -26.347 1.00 97.25 200 SER A O 1
ATOM 1437 N N . GLY A 1 201 ? 31.021 11.430 -27.953 1.00 95.62 201 GLY A N 1
ATOM 1438 C CA . GLY A 1 201 ? 30.459 10.240 -27.313 1.00 95.62 201 GLY A CA 1
ATOM 1439 C C . GLY A 1 201 ? 28.956 10.025 -27.530 1.00 95.62 201 GLY A C 1
ATOM 1440 O O . GLY A 1 201 ? 28.440 8.980 -27.130 1.00 95.62 201 GLY A O 1
ATOM 1441 N N . GLN A 1 202 ? 28.239 10.950 -28.178 1.00 96.75 202 GLN A N 1
ATOM 1442 C CA . GLN A 1 202 ? 26.816 10.773 -28.467 1.00 96.75 202 GLN A CA 1
ATOM 1443 C C . GLN A 1 202 ? 26.595 9.792 -29.627 1.00 96.75 202 GLN A C 1
ATOM 1445 O O . GLN A 1 202 ? 27.248 9.867 -30.669 1.00 96.75 202 GLN A O 1
ATOM 1450 N N . LEU A 1 203 ? 25.624 8.889 -29.460 1.00 96.88 203 LEU A N 1
ATOM 1451 C CA . LEU A 1 203 ? 25.176 7.988 -30.520 1.00 96.88 203 LEU A CA 1
ATOM 1452 C C . LEU A 1 203 ? 24.282 8.709 -31.536 1.00 96.88 203 LEU A C 1
ATOM 1454 O O . LEU A 1 203 ? 23.404 9.489 -31.158 1.00 96.88 203 LEU A O 1
ATOM 1458 N N . TRP A 1 204 ? 24.458 8.389 -32.816 1.00 96.75 204 TRP A N 1
ATOM 1459 C CA . TRP A 1 204 ? 23.634 8.888 -33.919 1.00 96.75 204 TRP A CA 1
ATOM 1460 C C . TRP A 1 204 ? 23.485 7.842 -35.031 1.00 96.75 204 TRP A C 1
ATOM 1462 O O . TRP A 1 204 ? 24.222 6.855 -35.079 1.00 96.75 204 TRP A O 1
ATOM 1472 N N . ASN A 1 205 ? 22.493 8.021 -35.901 1.00 96.50 205 ASN A N 1
ATOM 1473 C CA . ASN A 1 205 ? 22.146 7.078 -36.958 1.00 96.50 205 ASN A CA 1
ATOM 1474 C C . ASN A 1 205 ? 22.383 7.692 -38.342 1.00 96.50 205 ASN A C 1
ATOM 1476 O O . ASN A 1 205 ? 21.611 8.534 -38.789 1.00 96.50 205 ASN A O 1
ATOM 1480 N N . ASN A 1 206 ? 23.391 7.195 -39.056 1.00 95.88 206 ASN A N 1
ATOM 1481 C CA . ASN A 1 206 ? 23.641 7.554 -40.446 1.00 95.88 206 ASN A CA 1
ATOM 1482 C C . ASN A 1 206 ? 22.958 6.545 -41.371 1.00 95.88 206 ASN A C 1
ATOM 1484 O O . ASN A 1 206 ? 23.535 5.500 -41.678 1.00 95.88 206 ASN A O 1
ATOM 1488 N N . ALA A 1 207 ? 21.718 6.825 -41.776 1.00 93.62 207 ALA A N 1
ATOM 1489 C CA . ALA A 1 207 ? 20.978 6.006 -42.742 1.00 93.62 207 ALA A CA 1
ATOM 1490 C C . ALA A 1 207 ? 20.987 4.481 -42.446 1.00 93.62 207 ALA A C 1
ATOM 1492 O O . ALA A 1 207 ? 21.025 3.661 -43.361 1.00 93.62 207 ALA A O 1
ATOM 1493 N N . GLY A 1 208 ? 20.944 4.093 -41.166 1.00 92.12 208 GLY A N 1
ATOM 1494 C CA . GLY A 1 208 ? 20.938 2.698 -40.705 1.00 92.12 208 GLY A CA 1
ATOM 1495 C C . GLY A 1 208 ? 22.243 2.231 -40.056 1.00 92.12 208 GLY A C 1
ATOM 1496 O O . GLY A 1 208 ? 22.265 1.150 -39.469 1.00 92.12 208 GLY A O 1
ATOM 1497 N N . VAL A 1 209 ? 23.315 3.026 -40.115 1.00 94.81 209 VAL A N 1
ATOM 1498 C CA . VAL A 1 209 ? 24.573 2.746 -39.412 1.00 94.81 209 VAL A CA 1
ATOM 1499 C C . VAL A 1 209 ? 24.607 3.520 -38.098 1.00 94.81 209 VAL A C 1
ATOM 1501 O O . VAL A 1 209 ? 24.535 4.750 -38.084 1.00 94.81 209 VAL A O 1
ATOM 1504 N N . LEU A 1 210 ? 24.749 2.799 -36.986 1.00 96.25 210 LEU A N 1
ATOM 1505 C CA . LEU A 1 210 ? 24.958 3.403 -35.674 1.00 96.25 210 LEU A CA 1
ATOM 1506 C C . LEU A 1 210 ? 26.401 3.903 -35.563 1.00 96.25 210 LEU A C 1
ATOM 1508 O O . LEU A 1 210 ? 27.344 3.133 -35.733 1.00 96.25 210 LEU A O 1
ATOM 1512 N N . ASN A 1 211 ? 26.558 5.184 -35.254 1.00 96.75 211 ASN A N 1
ATOM 1513 C CA . ASN A 1 211 ? 27.847 5.850 -35.118 1.00 96.75 211 ASN A CA 1
ATOM 1514 C C . ASN A 1 211 ? 27.969 6.504 -33.736 1.00 96.75 211 ASN A C 1
ATOM 1516 O O . ASN A 1 211 ? 26.967 6.793 -33.080 1.00 96.75 211 ASN A O 1
ATOM 1520 N N . VAL A 1 212 ? 29.210 6.758 -33.318 1.00 97.56 212 VAL A N 1
ATOM 1521 C CA . VAL A 1 212 ? 29.553 7.566 -32.139 1.00 97.56 212 VAL A CA 1
ATOM 1522 C C . VAL A 1 212 ? 30.179 8.859 -32.653 1.00 97.56 212 VAL A C 1
ATOM 1524 O O . VAL A 1 212 ? 31.140 8.807 -33.419 1.00 97.56 212 VAL A O 1
ATOM 1527 N N . SER A 1 213 ? 29.634 10.008 -32.266 1.00 97.06 213 SER A N 1
ATOM 1528 C CA . SER A 1 213 ? 30.203 11.315 -32.604 1.00 97.06 213 SER A CA 1
ATOM 1529 C C . SER A 1 213 ? 31.558 11.509 -31.918 1.00 97.06 213 SER A C 1
ATOM 1531 O O . SER A 1 213 ? 31.723 11.170 -30.741 1.00 97.06 213 SER A O 1
ATOM 1533 N N . ALA A 1 214 ? 32.535 12.059 -32.639 1.00 96.00 214 ALA A N 1
ATOM 1534 C CA . ALA A 1 214 ? 33.856 12.365 -32.085 1.00 96.00 214 ALA A CA 1
ATOM 1535 C C . ALA A 1 214 ? 33.883 13.684 -31.285 1.00 96.00 214 ALA A C 1
ATOM 1537 O O . ALA A 1 214 ? 34.787 13.877 -30.466 1.00 96.00 214 ALA A O 1
ATOM 1538 N N . GLY A 1 215 ? 32.865 14.536 -31.451 1.00 89.19 215 GLY A N 1
ATOM 1539 C CA . GLY A 1 215 ? 32.871 15.937 -31.021 1.00 89.19 215 GLY A CA 1
ATOM 1540 C C . GLY A 1 215 ? 33.017 16.877 -32.204 1.00 89.19 215 GLY A C 1
ATOM 1541 O O . GLY A 1 215 ? 33.865 16.602 -33.079 1.00 89.19 215 GLY A O 1
#

Sequence (215 aa):
MPTFDANNPQNNRVVDADFLRDQLNVLNNKIDAIPAPQQGVPGEKGDTGDAGQPGVGVPSGGAVGQVLAKASGTDYDTLWVDPSGGGGALPWSATIPAGALVNWGGIESAVFWCVDSTSGAAFRFGRYQGSNDDFAVVVNNAAGVQAMLVANNSGENAVILGSGSAHDVVLRTSNAERLRVRADGGIVLTGLPAEDPHVSGQLWNNAGVLNVSAG

Foldseek 3Di:
DDDDDQCCHVVRDRPDPVVVVVVVVVVVVVVVPPPDPPPDDPPPDPDDDDDDDDDPDADPDEDPQWDWDAPDPDPPRTDTDHDDDDPDPQPPDDPDPVPDDDDPVPCPDDFDADDDPAWHDFTFDDDPDDDWDWTWGQGDGPQGGQWTFTDTPPQAWTFTDGRHQWDKTFTDGPNHTAWIQGSVRDIDGPDFACDQPQDAQGWHHPPNDIDGHRD

Radius of gyration: 58.23 Å; chains: 1; bounding box: 84×72×168 Å